Protein AF-0000000086522453 (afdb_homodimer)

Sequence (282 aa):
MSLNAIPVHTETVATGNLRPVMHEIRQALSDLIVHGTHGMIDLHSLPFSPQEYAALDEFLGEGEIDLTLNVLGKTRLRESGYAGIWRIEHFDGNDKRIGYFIEIGHVPEILRSQCDDIKEGLAAMTTILAMEEDNNEDANTMSLNAIPVHTETVATGNLRPVMHEIRQALSDLIVHGTHGMIDLHSLPFSPQEYAALDEFLGEGEIDLTLNVLGKTRLRESGYAGIWRIEHFDGNDKRIGYFIEIGHVPEILRSQCDDIKEGLAAMTTILAMEEDNNEDANT

Secondary structure (DSSP, 8-state):
----------------SHHHHHHHHHHHHHHHHHH---EEEE-TTS---HHHHHHHHHHH---S-EEEEESSSEEEEEE-SSTTEEEEEEE-TTS-EEEEEEEESSS-GGGSPPHHHHHHHHHHHHHHHHHHHHHHHHHH-/----------------SHHHHHHHHHHHHHHHHHH---EEEE-TTS---HHHHHHHHHHH---S-EEEEESSSEEEEEE-SSTTEEEEEEE-TTS-EEEEEEEESSS-GGGSPPHHHHHHHHHHHHHHHHHHHHHHHHHH-

Radius of gyration: 27.26 Å; Cα contacts (8 Å, |Δi|>4): 403; chains: 2; bounding box: 35×125×61 Å

Nearest PDB structures (foldseek):
  3sb1-assembly1_B  TM=9.239E-01  e=1.507E-10  Thiobacillus denitrificans ATCC 25259
  3sb1-assembly1_A  TM=9.034E-01  e=1.270E-10  Thiobacillus denitrificans ATCC 25259
  5yee-assembly1_A  TM=2.955E-01  e=1.136E+00  Candidatus Lokiarchaeum sp. GC14_75
  1mhm-assembly1_A  TM=3.307E-01  e=5.603E+00  Solanum tuberosum
  3sb1-assembly1_B  TM=9.241E-01  e=1.925E-10  Thiobacillus denitrificans ATCC 25259

Structure (mmCIF, N/CA/C/O backbone):
data_AF-0000000086522453-model_v1
#
loop_
_entity.id
_entity.type
_entity.pdbx_description
1 polymer 'HupH hydrogenase expression protein C-terminal domain-containing protein'
#
loop_
_atom_site.group_PDB
_atom_site.id
_atom_site.type_symbol
_atom_site.label_atom_id
_atom_site.label_alt_id
_atom_site.label_comp_id
_atom_site.label_asym_id
_atom_site.label_entity_id
_atom_site.label_seq_id
_atom_site.pdbx_PDB_ins_code
_atom_site.Cartn_x
_atom_site.Cartn_y
_atom_site.Cartn_z
_atom_site.occupancy
_atom_site.B_iso_or_equiv
_atom_site.auth_seq_id
_atom_site.auth_comp_id
_atom_site.auth_asym_id
_atom_site.auth_atom_id
_atom_site.pdbx_PDB_model_num
ATOM 1 N N . MET A 1 1 ? -14.641 66.812 22.75 1 31.8 1 MET A N 1
ATOM 2 C CA . MET A 1 1 ? -13.945 66.062 21.734 1 31.8 1 MET A CA 1
ATOM 3 C C . MET A 1 1 ? -13.984 64.562 22.078 1 31.8 1 MET A C 1
ATOM 5 O O . MET A 1 1 ? -13.531 64.188 23.156 1 31.8 1 MET A O 1
ATOM 9 N N . SER A 1 2 ? -15 63.844 21.641 1 35.66 2 SER A N 1
ATOM 10 C CA . SER A 1 2 ? -15.336 62.438 21.859 1 35.66 2 SER A CA 1
ATOM 11 C C . SER A 1 2 ? -14.18 61.531 21.453 1 35.66 2 SER A C 1
ATOM 13 O O . SER A 1 2 ? -13.617 61.656 20.375 1 35.66 2 SER A O 1
ATOM 15 N N . LEU A 1 3 ? -13.25 61.094 22.391 1 39.88 3 LEU A N 1
ATOM 16 C CA . LEU A 1 3 ? -12.188 60.094 22.312 1 39.88 3 LEU A CA 1
ATOM 17 C C . LEU A 1 3 ? -12.617 58.906 21.469 1 39.88 3 LEU A C 1
ATOM 19 O O . LEU A 1 3 ? -13.383 58.031 21.922 1 39.88 3 LEU A O 1
ATOM 23 N N . ASN A 1 4 ? -13.047 59.125 20.172 1 35.66 4 ASN A N 1
ATOM 24 C CA . ASN A 1 4 ? -13.562 58.219 19.141 1 35.66 4 ASN A CA 1
ATOM 25 C C . ASN A 1 4 ? -12.766 56.938 19.094 1 35.66 4 ASN A C 1
ATOM 27 O O . ASN A 1 4 ? -11.656 56.844 19.625 1 35.66 4 ASN A O 1
ATOM 31 N N . ALA A 1 5 ? -13.008 56.094 18 1 45.72 5 ALA A N 1
ATOM 32 C CA . ALA A 1 5 ? -12.938 54.781 17.406 1 45.72 5 ALA A CA 1
ATOM 33 C C . ALA A 1 5 ? -11.5 54.406 17.047 1 45.72 5 ALA A C 1
ATOM 35 O O . ALA A 1 5 ? -10.984 54.812 16 1 45.72 5 ALA A O 1
ATOM 36 N N . ILE A 1 6 ? -10.578 54.469 18.016 1 41.31 6 ILE A N 1
ATOM 37 C CA . ILE A 1 6 ? -9.336 53.812 17.609 1 41.31 6 ILE A CA 1
ATOM 38 C C . ILE A 1 6 ? -9.633 52.469 17 1 41.31 6 ILE A C 1
ATOM 40 O O . ILE A 1 6 ? -10.18 51.562 17.688 1 41.31 6 ILE A O 1
ATOM 44 N N . PRO A 1 7 ? -9.844 52.344 15.703 1 40.06 7 PRO A N 1
ATOM 45 C CA . PRO A 1 7 ? -10.023 51 15.141 1 40.06 7 PRO A CA 1
ATOM 46 C C . PRO A 1 7 ? -8.969 50 15.641 1 40.06 7 PRO A C 1
ATOM 48 O O . PRO A 1 7 ? -7.77 50.281 15.562 1 40.06 7 PRO A O 1
ATOM 51 N N . VAL A 1 8 ? -9.125 49.438 16.844 1 39.66 8 VAL A N 1
ATOM 52 C CA . VAL A 1 8 ? -8.32 48.281 17.203 1 39.66 8 VAL A CA 1
ATOM 53 C C . VAL A 1 8 ? -8.141 47.375 15.984 1 39.66 8 VAL A C 1
ATOM 55 O O . VAL A 1 8 ? -9.117 46.844 15.453 1 39.66 8 VAL A O 1
ATOM 58 N N . HIS A 1 9 ? -7.379 47.812 14.984 1 38.91 9 HIS A N 1
ATOM 59 C CA . HIS A 1 9 ? -6.934 46.781 14.039 1 38.91 9 HIS A CA 1
ATOM 60 C C . HIS A 1 9 ? -6.547 45.5 14.758 1 38.91 9 HIS A C 1
ATOM 62 O O . HIS A 1 9 ? -5.539 45.469 15.469 1 38.91 9 HIS A O 1
ATOM 68 N N . THR A 1 10 ? -7.484 44.906 15.453 1 39.31 10 THR A N 1
ATOM 69 C CA . THR A 1 10 ? -7.148 43.531 15.812 1 39.31 10 THR A CA 1
ATOM 70 C C . THR A 1 10 ? -6.332 42.875 14.703 1 39.31 10 THR A C 1
ATOM 72 O O . THR A 1 10 ? -6.805 42.75 13.578 1 39.31 10 THR A O 1
ATOM 75 N N . GLU A 1 11 ? -5.176 43.375 14.406 1 38.81 11 GLU A N 1
ATOM 76 C CA . GLU A 1 11 ? -4.383 42.438 13.617 1 38.81 11 GLU A CA 1
ATOM 77 C C . GLU A 1 11 ? -4.812 41 13.883 1 38.81 11 GLU A C 1
ATOM 79 O O . GLU A 1 11 ? -4.715 40.5 15.008 1 38.81 11 GLU A O 1
ATOM 84 N N . THR A 1 12 ? -5.98 40.562 13.492 1 39.09 12 THR A N 1
ATOM 85 C CA . THR A 1 12 ? -6.422 39.156 13.477 1 39.09 12 THR A CA 1
ATOM 86 C C . THR A 1 12 ? -5.234 38.219 13.328 1 39.09 12 THR A C 1
ATOM 88 O O . THR A 1 12 ? -4.555 38.219 12.305 1 39.09 12 THR A O 1
ATOM 91 N N . VAL A 1 13 ? -4.25 38.219 14.156 1 41.56 13 VAL A N 1
ATOM 92 C CA . VAL A 1 13 ? -3.316 37.125 14.18 1 41.56 13 VAL A CA 1
ATOM 93 C C . VAL A 1 13 ? -3.939 35.906 13.469 1 41.56 13 VAL A C 1
ATOM 95 O O . VAL A 1 13 ? -4.996 35.438 13.875 1 41.56 13 VAL A O 1
ATOM 98 N N . ALA A 1 14 ? -4.168 35.938 12.227 1 45.97 14 ALA A N 1
ATOM 99 C CA . ALA A 1 14 ? -4.625 34.844 11.352 1 45.97 14 ALA A CA 1
ATOM 100 C C . ALA A 1 14 ? -4.32 33.469 11.961 1 45.97 14 ALA A C 1
ATOM 102 O O . ALA A 1 14 ? -3.188 33 11.891 1 45.97 14 ALA A O 1
ATOM 103 N N . THR A 1 15 ? -4.574 33.125 13.281 1 57.62 15 THR A N 1
ATOM 104 C CA . THR A 1 15 ? -4.477 31.891 14.047 1 57.62 15 THR A CA 1
ATOM 105 C C . THR A 1 15 ? -5.012 30.719 13.242 1 57.62 15 THR A C 1
ATOM 107 O O . THR A 1 15 ? -6.164 30.312 13.398 1 57.62 15 THR A O 1
ATOM 110 N N . GLY A 1 16 ? -4.676 30.766 12.023 1 79.69 16 GLY A N 1
ATOM 111 C CA . GLY A 1 16 ? -5.266 29.766 11.148 1 79.69 16 GLY A CA 1
ATOM 112 C C . GLY A 1 16 ? -5.055 28.344 11.633 1 79.69 16 GLY A C 1
ATOM 113 O O . GLY A 1 16 ? -4.551 28.141 12.742 1 79.69 16 GLY A O 1
ATOM 114 N N . ASN A 1 17 ? -5.812 27.422 11.18 1 90.19 17 ASN A N 1
ATOM 115 C CA . ASN A 1 17 ? -5.824 26.016 11.57 1 90.19 17 ASN A CA 1
ATOM 116 C C . ASN A 1 17 ? -4.617 25.266 11.008 1 90.19 17 ASN A C 1
ATOM 118 O O . ASN A 1 17 ? -4.379 24.109 11.367 1 90.19 17 ASN A O 1
ATOM 122 N N . LEU A 1 18 ? -3.734 25.984 10.312 1 93.5 18 LEU A N 1
ATOM 123 C CA . LEU A 1 18 ? -2.641 25.297 9.633 1 93.5 18 LEU A CA 1
ATOM 124 C C . LEU A 1 18 ? -1.604 24.797 10.633 1 93.5 18 LEU A C 1
ATOM 126 O O . LEU A 1 18 ? -1.261 23.625 10.641 1 93.5 18 LEU A O 1
ATOM 130 N N . ARG A 1 19 ? -1.135 25.672 11.461 1 93.25 19 ARG A N 1
ATOM 131 C CA . ARG A 1 19 ? -0.062 25.312 12.391 1 93.25 19 ARG A CA 1
ATOM 132 C C . ARG A 1 19 ? -0.502 24.219 13.352 1 93.25 19 ARG A C 1
ATOM 134 O O . ARG A 1 19 ? 0.204 23.219 13.531 1 93.25 19 ARG A O 1
ATOM 141 N N . PRO A 1 20 ? -1.672 24.375 13.969 1 94.19 20 PRO A N 1
ATOM 142 C CA . PRO A 1 20 ? -2.152 23.281 14.805 1 94.19 20 PRO A CA 1
ATOM 143 C C . PRO A 1 20 ? -2.203 21.938 14.055 1 94.19 20 PRO A C 1
ATOM 145 O O . PRO A 1 20 ? -1.862 20.906 14.617 1 94.19 20 PRO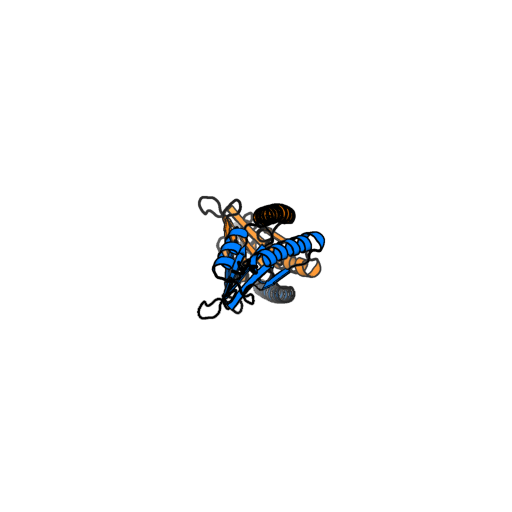 A O 1
ATOM 148 N N . VAL A 1 21 ? -2.584 21.922 12.852 1 96.38 21 VAL A N 1
ATOM 149 C CA . VAL A 1 21 ? -2.689 20.703 12.062 1 96.38 21 VAL A CA 1
ATOM 150 C C . VAL A 1 21 ? -1.297 20.141 11.805 1 96.38 21 VAL A C 1
ATOM 152 O O . VAL A 1 21 ? -1.087 18.922 11.914 1 96.38 21 VAL A O 1
ATOM 155 N N . MET A 1 22 ? -0.343 20.984 11.492 1 97.06 22 MET A N 1
ATOM 156 C CA . MET A 1 22 ? 1.028 20.547 11.258 1 97.06 22 MET A CA 1
ATOM 157 C C . MET A 1 22 ? 1.609 19.891 12.508 1 97.06 22 MET A C 1
ATOM 159 O O . MET A 1 22 ? 2.277 18.859 12.414 1 97.06 22 MET A O 1
ATOM 163 N N . HIS A 1 23 ? 1.28 20.438 13.641 1 97.12 23 HIS A N 1
ATOM 164 C CA . HIS A 1 23 ? 1.752 19.859 14.898 1 97.12 23 HIS A CA 1
ATOM 165 C C . HIS A 1 23 ? 1.053 18.531 15.188 1 97.12 23 HIS A C 1
ATOM 167 O O . HIS A 1 23 ? 1.664 17.609 15.734 1 97.12 23 HIS A O 1
ATOM 173 N N . GLU A 1 24 ? -0.183 18.516 14.836 1 97.56 24 GLU A N 1
ATOM 174 C CA . GLU A 1 24 ? -0.922 17.266 15 1 97.56 24 GLU A CA 1
ATOM 175 C C . GLU A 1 24 ? -0.32 16.156 14.148 1 97.56 24 GLU A C 1
ATOM 177 O O . GLU A 1 24 ? -0.199 15.016 14.602 1 97.56 24 GLU A O 1
ATOM 182 N N . ILE A 1 25 ? 0.041 16.484 12.953 1 98.25 25 ILE A N 1
ATOM 183 C CA . ILE A 1 25 ? 0.659 15.516 12.047 1 98.25 25 ILE A CA 1
ATOM 184 C C . ILE A 1 25 ? 1.981 15.031 12.641 1 98.25 25 ILE A C 1
ATOM 186 O O . ILE A 1 25 ? 2.244 13.828 12.68 1 98.25 25 ILE A O 1
ATOM 190 N N . ARG A 1 26 ? 2.77 15.961 13.109 1 98.31 26 ARG A N 1
ATOM 191 C CA . ARG A 1 26 ? 4.051 15.609 13.711 1 98.31 26 ARG A CA 1
ATOM 192 C C . ARG A 1 26 ? 3.861 14.672 14.898 1 98.31 26 ARG A C 1
ATOM 194 O O . ARG A 1 26 ? 4.586 13.688 15.039 1 98.31 26 ARG A O 1
ATOM 201 N N . GLN A 1 27 ? 2.918 15.023 15.734 1 98.19 27 GLN A N 1
ATOM 202 C CA . GLN A 1 27 ? 2.66 14.203 16.906 1 98.19 27 GLN A CA 1
ATOM 203 C C . GLN A 1 27 ? 2.197 12.805 16.516 1 98.19 27 GLN A C 1
ATOM 205 O O . GLN A 1 27 ? 2.609 11.812 17.125 1 98.19 27 GLN A O 1
ATOM 210 N N . ALA A 1 28 ? 1.308 12.766 15.57 1 98.25 28 ALA A N 1
ATOM 211 C CA . ALA A 1 28 ? 0.816 11.477 15.094 1 98.25 28 ALA A CA 1
ATOM 212 C C . ALA A 1 28 ? 1.955 10.625 14.539 1 98.25 28 ALA A C 1
ATOM 214 O O . ALA A 1 28 ? 1.977 9.406 14.727 1 98.25 28 ALA A O 1
ATOM 215 N N . LEU A 1 29 ? 2.867 11.258 13.844 1 98.19 29 LEU A N 1
ATOM 216 C CA . LEU A 1 29 ? 4.023 10.547 13.305 1 98.19 29 LEU A CA 1
ATOM 217 C C . LEU A 1 29 ? 4.898 10.008 14.43 1 98.19 29 LEU A C 1
ATOM 219 O O . LEU A 1 29 ? 5.383 8.875 14.359 1 98.19 29 LEU A O 1
ATOM 223 N N . SER A 1 30 ? 5.066 10.797 15.469 1 97.94 30 SER A N 1
ATOM 224 C CA . SER A 1 30 ? 5.793 10.352 16.656 1 97.94 30 SER A CA 1
ATOM 225 C C . SER A 1 30 ? 5.109 9.148 17.297 1 97.94 30 SER A C 1
ATOM 227 O O . SER A 1 30 ? 5.773 8.172 17.672 1 97.94 30 SER A O 1
ATOM 229 N N . ASP A 1 31 ? 3.799 9.219 17.406 1 97.94 31 ASP A N 1
ATOM 230 C CA . ASP A 1 31 ? 3.031 8.133 18 1 97.94 31 ASP A CA 1
ATOM 231 C C . ASP A 1 31 ? 3.18 6.848 17.188 1 97.94 31 ASP A C 1
ATOM 233 O O . ASP A 1 31 ? 3.205 5.75 17.75 1 97.94 31 ASP A O 1
ATOM 237 N N . LEU A 1 32 ? 3.227 6.977 15.906 1 97.69 32 LEU A N 1
ATOM 238 C CA . LEU A 1 32 ? 3.445 5.82 15.039 1 97.69 32 LEU A CA 1
ATOM 239 C C . LEU A 1 32 ? 4.773 5.145 15.367 1 97.69 32 LEU A C 1
ATOM 241 O O . LEU A 1 32 ? 4.844 3.916 15.469 1 97.69 32 LEU A O 1
ATOM 245 N N . ILE A 1 33 ? 5.812 5.914 15.547 1 96.5 33 ILE A N 1
ATOM 246 C CA . ILE A 1 33 ? 7.16 5.406 15.789 1 96.5 33 ILE A CA 1
ATOM 247 C C . ILE A 1 33 ? 7.227 4.77 17.172 1 96.5 33 ILE A C 1
ATOM 249 O O . ILE A 1 33 ? 7.73 3.654 17.328 1 96.5 33 ILE A O 1
ATOM 253 N N . VAL A 1 34 ? 6.668 5.465 18.188 1 96.12 34 VAL A N 1
ATOM 254 C CA . VAL A 1 34 ? 6.844 5.078 19.578 1 96.12 34 VAL A CA 1
ATOM 255 C C . VAL A 1 34 ? 5.875 3.955 19.938 1 96.12 34 VAL A C 1
ATOM 257 O O . VAL A 1 34 ? 6.242 3 20.625 1 96.12 34 VAL A O 1
ATOM 260 N N . HIS A 1 35 ? 4.598 4.023 19.375 1 96.5 35 HIS A N 1
ATOM 261 C CA . HIS A 1 35 ? 3.553 3.113 19.828 1 96.5 35 HIS A CA 1
ATOM 262 C C . HIS A 1 35 ? 3.049 2.232 18.688 1 96.5 35 HIS A C 1
ATOM 264 O O . HIS A 1 35 ? 2.281 1.294 18.922 1 96.5 35 HIS A O 1
ATOM 270 N N . GLY A 1 36 ? 3.387 2.535 17.531 1 94 36 GLY A N 1
ATOM 271 C CA . GLY A 1 36 ? 2.871 1.799 16.391 1 94 36 GLY A CA 1
ATOM 272 C C . GLY A 1 36 ? 1.442 2.168 16.031 1 94 36 GLY A C 1
ATOM 273 O O . GLY A 1 36 ? 0.79 1.469 15.258 1 94 36 GLY A O 1
ATOM 274 N N . THR A 1 37 ? 0.994 3.262 16.562 1 94 37 THR A N 1
ATOM 275 C CA . THR A 1 37 ? -0.401 3.656 16.391 1 94 37 THR A CA 1
ATOM 276 C C . THR A 1 37 ? -0.596 4.422 15.086 1 94 37 THR A C 1
ATOM 278 O O . THR A 1 37 ? 0.101 5.406 14.828 1 94 37 THR A O 1
ATOM 281 N N . HIS A 1 38 ? -1.532 4.023 14.297 1 95.75 38 HIS A N 1
ATOM 282 C CA . HIS A 1 38 ? -1.899 4.727 13.07 1 95.75 38 HIS A CA 1
ATOM 283 C C . HIS A 1 38 ? -2.809 5.914 13.367 1 95.75 38 HIS A C 1
ATOM 285 O O . HIS A 1 38 ? -3.598 5.875 14.312 1 95.75 38 HIS A O 1
ATOM 291 N N . GLY A 1 39 ? -2.666 6.969 12.578 1 97.31 39 GLY A N 1
ATOM 292 C CA . GLY A 1 39 ? -3.461 8.164 12.789 1 97.31 39 GLY A CA 1
ATOM 293 C C . GLY A 1 39 ? -4.238 8.594 11.555 1 97.31 39 GLY A C 1
ATOM 294 O O . GLY A 1 39 ? -3.92 8.172 10.438 1 97.31 39 GLY A O 1
ATOM 295 N N . MET A 1 40 ? -5.27 9.352 11.812 1 97.69 40 MET A N 1
ATOM 296 C CA . MET A 1 40 ? -6.094 9.938 10.758 1 97.69 40 MET A CA 1
ATOM 297 C C . MET A 1 40 ? -6.57 11.328 11.156 1 97.69 40 MET A C 1
ATOM 299 O O . MET A 1 40 ? -7.117 11.516 12.242 1 97.69 40 MET A O 1
ATOM 303 N N . ILE A 1 41 ? -6.281 12.281 10.32 1 97.31 41 ILE A N 1
ATOM 304 C CA . ILE A 1 41 ? -6.703 13.656 10.539 1 97.31 41 ILE A CA 1
ATOM 305 C C . ILE A 1 41 ? -7.691 14.07 9.453 1 97.31 41 ILE A C 1
ATOM 307 O O . ILE A 1 41 ? -7.363 14.031 8.258 1 97.31 41 ILE A O 1
ATOM 311 N N . ASP A 1 42 ? -8.891 14.508 9.773 1 96.75 42 ASP A N 1
ATOM 312 C CA . ASP A 1 42 ? -9.922 14.953 8.844 1 96.75 42 ASP A CA 1
ATOM 313 C C . ASP A 1 42 ? -9.773 16.438 8.516 1 96.75 42 ASP A C 1
ATOM 315 O O . ASP A 1 42 ? -10.07 17.297 9.352 1 96.75 42 ASP A O 1
ATOM 319 N N . LEU A 1 43 ? -9.352 16.734 7.344 1 95.31 43 LEU A N 1
ATOM 320 C CA . LEU A 1 43 ? -9.141 18.125 6.945 1 95.31 43 LEU A CA 1
ATOM 321 C C . LEU A 1 43 ? -10.422 18.719 6.363 1 95.31 43 LEU A C 1
ATOM 323 O O . LEU A 1 43 ? -10.594 19.938 6.352 1 95.31 43 LEU A O 1
ATOM 327 N N . HIS A 1 44 ? -11.164 17.859 5.875 1 87.88 44 HIS A N 1
ATOM 328 C CA . HIS A 1 44 ? -12.367 18.297 5.172 1 87.88 44 HIS A CA 1
ATOM 329 C C . HIS A 1 44 ? -13.312 19.031 6.109 1 87.88 44 HIS A C 1
ATOM 331 O O . HIS A 1 44 ? -13.961 20.016 5.703 1 87.88 44 HIS A O 1
ATOM 337 N N . SER A 1 45 ? -13.328 18.688 7.344 1 86.62 45 SER A N 1
ATOM 338 C CA . SER A 1 45 ? -14.281 19.25 8.297 1 86.62 45 SER A CA 1
ATOM 339 C C . SER A 1 45 ? -13.727 20.516 8.938 1 86.62 45 SER A C 1
ATOM 341 O O . SER A 1 45 ? -14.43 21.188 9.695 1 86.62 45 SER A O 1
ATOM 343 N N . LEU A 1 46 ? -12.516 20.875 8.555 1 87.19 46 LEU A N 1
ATOM 344 C CA . LEU A 1 46 ? -11.883 22.047 9.148 1 87.19 46 LEU A CA 1
ATOM 345 C C . LEU A 1 46 ? -12.148 23.281 8.312 1 87.19 46 LEU A C 1
ATOM 347 O O . LEU A 1 46 ? -12.273 23.203 7.094 1 87.19 46 LEU A O 1
ATOM 351 N N . PRO A 1 47 ? -12.266 24.391 9.062 1 88.5 47 PRO A N 1
ATOM 352 C CA . PRO A 1 47 ? -12.375 25.656 8.336 1 88.5 47 PRO A CA 1
ATOM 353 C C . PRO A 1 47 ? -11.055 26.094 7.707 1 88.5 47 PRO A C 1
ATOM 355 O O . PRO A 1 47 ? -10.492 27.125 8.094 1 88.5 47 PRO A O 1
ATOM 358 N N . PHE A 1 48 ? -10.602 25.406 6.801 1 89.88 48 PHE A N 1
ATOM 359 C CA . PHE A 1 48 ? -9.344 25.672 6.105 1 89.88 48 PHE A CA 1
ATOM 360 C C . PHE A 1 48 ? -9.57 26.578 4.895 1 89.88 48 PHE A C 1
ATOM 362 O O . PHE A 1 48 ? -10.414 26.281 4.043 1 89.88 48 PHE A O 1
ATOM 369 N N . SER A 1 49 ? -8.867 27.688 4.879 1 90.62 49 SER A N 1
ATOM 370 C CA . SER A 1 49 ? -8.906 28.531 3.689 1 90.62 49 SER A CA 1
ATOM 371 C C . SER A 1 49 ? -8.141 27.906 2.535 1 90.62 49 SER A C 1
ATOM 373 O O . SER A 1 49 ? -7.301 27.031 2.748 1 90.62 49 SER A O 1
ATOM 375 N N . PRO A 1 50 ? -8.422 28.266 1.284 1 92.38 50 PRO A N 1
ATOM 376 C CA . PRO A 1 50 ? -7.641 27.766 0.148 1 92.38 50 PRO A CA 1
ATOM 377 C C . PRO A 1 50 ? -6.137 27.969 0.326 1 92.38 50 PRO A C 1
ATOM 379 O O . PRO A 1 50 ? -5.344 27.109 -0.066 1 92.38 50 PRO A O 1
ATOM 382 N N . GLN A 1 51 ? -5.773 29.047 0.908 1 93.62 51 GLN A N 1
ATOM 383 C CA . GLN A 1 51 ? -4.363 29.344 1.149 1 93.62 51 GLN A CA 1
ATOM 384 C C . GLN A 1 51 ? -3.762 28.375 2.16 1 93.62 51 GLN A C 1
ATOM 386 O O . GLN A 1 51 ? -2.604 27.969 2.027 1 93.62 51 GLN A O 1
ATOM 391 N N . GLU A 1 52 ? -4.523 28.016 3.148 1 94.19 52 GLU A N 1
ATOM 392 C CA . GLU A 1 52 ? -4.039 27.078 4.152 1 94.19 52 GLU A CA 1
ATOM 393 C C . GLU A 1 52 ? -3.854 25.688 3.561 1 94.19 52 GLU A C 1
ATOM 395 O O . GLU A 1 52 ? -2.887 25 3.885 1 94.19 52 GLU A O 1
ATOM 400 N N . TYR A 1 53 ? -4.762 25.281 2.664 1 94.31 53 TYR A N 1
ATOM 401 C CA . TYR A 1 53 ? -4.59 24.016 1.968 1 94.31 53 TYR A CA 1
ATOM 402 C C . TYR A 1 53 ? -3.314 24.016 1.136 1 94.31 53 TYR A C 1
ATOM 404 O O . TYR A 1 53 ? -2.559 23.047 1.145 1 94.31 53 TYR A O 1
ATOM 412 N N . ALA A 1 54 ? -3.125 25.109 0.44 1 95.31 54 ALA A N 1
ATOM 413 C CA . ALA A 1 54 ? -1.938 25.234 -0.404 1 95.31 54 ALA A CA 1
ATOM 414 C C . ALA A 1 54 ? -0.663 25.172 0.432 1 95.31 54 ALA A C 1
ATOM 416 O O . ALA A 1 54 ? 0.316 24.531 0.041 1 95.31 54 ALA A O 1
ATOM 417 N N . ALA A 1 55 ? -0.679 25.844 1.55 1 95.19 55 ALA A N 1
ATOM 418 C CA . ALA A 1 55 ? 0.479 25.859 2.439 1 95.19 55 ALA A CA 1
ATOM 419 C C . ALA A 1 55 ? 0.751 24.469 3.012 1 95.19 55 ALA A C 1
ATOM 421 O O . ALA A 1 55 ? 1.907 24.047 3.127 1 95.19 55 ALA A O 1
ATOM 422 N N . LEU A 1 56 ? -0.327 23.797 3.363 1 96.69 56 LEU A N 1
ATOM 423 C CA . LEU A 1 56 ? -0.169 22.422 3.863 1 96.69 56 LEU A CA 1
ATOM 424 C C . LEU A 1 56 ? 0.418 21.516 2.787 1 96.69 56 LEU A C 1
ATOM 426 O O . LEU A 1 56 ? 1.292 20.703 3.072 1 96.69 56 LEU A O 1
ATOM 430 N N . ASP A 1 57 ? -0.056 21.672 1.597 1 96.56 57 ASP A N 1
ATOM 431 C CA . ASP A 1 57 ? 0.455 20.891 0.473 1 96.56 57 ASP A CA 1
ATOM 432 C C . ASP A 1 57 ? 1.952 21.125 0.28 1 96.56 57 ASP A C 1
ATOM 434 O O . ASP A 1 57 ? 2.709 20.172 0.06 1 96.56 57 ASP A O 1
ATOM 438 N N . GLU A 1 58 ? 2.338 22.328 0.353 1 96.31 58 GLU A N 1
ATOM 439 C CA . GLU A 1 58 ? 3.748 22.688 0.216 1 96.31 58 GLU A CA 1
ATOM 440 C C . GLU A 1 58 ? 4.578 22.094 1.349 1 96.31 58 GLU A C 1
ATOM 442 O O . GLU A 1 58 ? 5.66 21.547 1.113 1 96.31 58 GLU A O 1
ATOM 447 N N . PHE A 1 59 ? 4.027 22.219 2.486 1 96.94 59 PHE A N 1
ATOM 448 C CA . PHE A 1 59 ? 4.699 21.672 3.662 1 96.94 59 PHE A CA 1
ATOM 449 C C . PHE A 1 59 ? 4.895 20.172 3.531 1 96.94 59 PHE A C 1
ATOM 451 O O . PHE A 1 59 ? 5.977 19.656 3.807 1 96.94 59 PHE A O 1
ATOM 458 N N . LEU A 1 60 ? 3.881 19.438 3.109 1 98 60 LEU A N 1
ATOM 459 C CA . LEU A 1 60 ? 3.9 17.984 3.047 1 98 60 LEU A CA 1
ATOM 460 C C . LEU A 1 60 ? 4.742 17.5 1.87 1 98 60 LEU A C 1
ATOM 462 O O . LEU A 1 60 ? 5.312 16.406 1.917 1 98 60 LEU A O 1
ATOM 466 N N . GLY A 1 61 ? 4.77 18.25 0.82 1 97.75 61 GLY A N 1
ATOM 467 C CA . GLY A 1 61 ? 5.473 17.812 -0.375 1 97.75 61 GLY A CA 1
ATOM 468 C C . GLY A 1 61 ? 4.836 16.609 -1.034 1 97.75 61 GLY A C 1
ATOM 469 O O . GLY A 1 61 ? 3.672 16.297 -0.783 1 97.75 61 GLY A O 1
ATOM 470 N N . GLU A 1 62 ? 5.625 16 -1.997 1 95.69 62 GLU A N 1
ATOM 471 C CA . GLU A 1 62 ? 5.137 14.859 -2.76 1 95.69 62 GLU A CA 1
ATOM 472 C C . GLU A 1 62 ? 6.094 13.68 -2.654 1 95.69 62 GLU A C 1
ATOM 474 O O . GLU A 1 62 ? 7.312 13.852 -2.688 1 95.69 62 GLU A O 1
ATOM 479 N N . GLY A 1 63 ? 5.473 12.508 -2.459 1 93.88 63 GLY A N 1
ATOM 480 C CA . GLY A 1 63 ? 6.266 11.289 -2.506 1 93.88 63 GLY A CA 1
ATOM 481 C C . GLY A 1 63 ? 6.188 10.578 -3.846 1 93.88 63 GLY A C 1
ATOM 482 O O . GLY A 1 63 ? 5.969 11.219 -4.879 1 93.88 63 GLY A O 1
ATOM 483 N N . GLU A 1 64 ? 6.461 9.344 -3.822 1 87.38 64 GLU A N 1
ATOM 484 C CA . GLU A 1 64 ? 6.621 8.594 -5.07 1 87.38 64 GLU A CA 1
ATOM 485 C C . GLU A 1 64 ? 5.312 7.926 -5.484 1 87.38 64 GLU A C 1
ATOM 487 O O . GLU A 1 64 ? 5.168 7.492 -6.629 1 87.38 64 GLU A O 1
ATOM 492 N N . ILE A 1 65 ? 4.395 7.867 -4.566 1 91.31 65 ILE A N 1
ATOM 493 C CA . ILE A 1 65 ? 3.18 7.102 -4.824 1 91.31 65 ILE A CA 1
ATOM 494 C C . ILE A 1 65 ? 2.004 8.055 -5.023 1 91.31 65 ILE A C 1
ATOM 496 O O . ILE A 1 65 ? 1.781 8.953 -4.215 1 91.31 65 ILE A O 1
ATOM 500 N N . ASP A 1 66 ? 1.329 7.984 -6.09 1 92.69 66 ASP A N 1
ATOM 501 C CA . ASP A 1 66 ? 0.09 8.664 -6.449 1 92.69 66 ASP A CA 1
ATOM 502 C C . ASP A 1 66 ? -0.85 7.73 -7.211 1 92.69 66 ASP A C 1
ATOM 504 O O . ASP A 1 66 ? -0.61 7.418 -8.375 1 92.69 66 ASP A O 1
ATOM 508 N N . LEU A 1 67 ? -1.894 7.355 -6.457 1 90.69 67 LEU A N 1
ATOM 509 C CA . LEU A 1 67 ? -2.752 6.387 -7.129 1 90.69 67 LEU A CA 1
ATOM 510 C C . LEU A 1 67 ? -4.223 6.652 -6.816 1 90.69 67 LEU A C 1
ATOM 512 O O . LEU A 1 67 ? -4.543 7.227 -5.773 1 90.69 67 LEU A O 1
ATOM 516 N N . THR A 1 68 ? -4.988 6.266 -7.797 1 93.19 68 THR A N 1
ATOM 517 C CA . THR A 1 68 ? -6.438 6.352 -7.652 1 93.19 68 THR A CA 1
ATOM 518 C C . THR A 1 68 ? -7.07 4.965 -7.738 1 93.19 68 THR A C 1
ATOM 520 O O . THR A 1 68 ? -6.699 4.16 -8.594 1 93.19 68 THR A O 1
ATOM 523 N N . LEU A 1 69 ? -7.891 4.688 -6.781 1 90.25 69 LEU A N 1
ATOM 524 C CA . LEU A 1 69 ? -8.617 3.426 -6.84 1 90.25 69 LEU A CA 1
ATOM 525 C C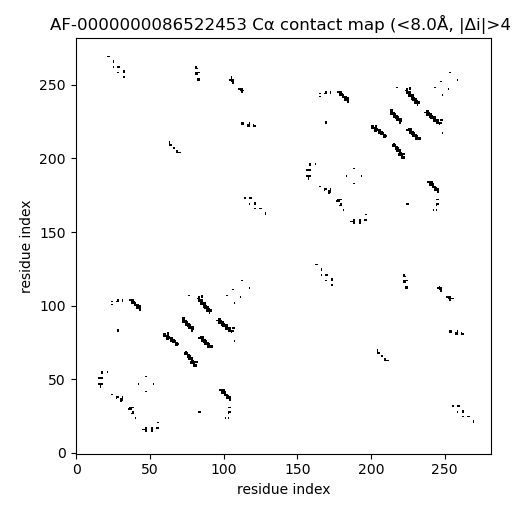 . LEU A 1 69 ? -10.117 3.654 -6.699 1 90.25 69 LEU A C 1
ATOM 527 O O . LEU A 1 69 ? -10.547 4.719 -6.258 1 90.25 69 LEU A O 1
ATOM 531 N N . ASN A 1 70 ? -10.836 2.674 -7.242 1 88.94 70 ASN A N 1
ATOM 532 C CA . ASN A 1 70 ? -12.297 2.73 -7.219 1 88.94 70 ASN A CA 1
ATOM 533 C C . ASN A 1 70 ? -12.891 1.556 -6.449 1 88.94 70 ASN A C 1
ATOM 535 O O . ASN A 1 70 ? -13.344 0.583 -7.051 1 88.94 70 ASN A O 1
ATOM 539 N N . VAL A 1 71 ? -12.75 1.549 -5.199 1 79.56 71 VAL A N 1
ATOM 540 C CA . VAL A 1 71 ? -13.32 0.562 -4.289 1 79.56 71 VAL A CA 1
ATOM 541 C C . VAL A 1 71 ? -14.445 1.199 -3.477 1 79.56 71 VAL A C 1
ATOM 543 O O . VAL A 1 71 ? -14.195 1.818 -2.439 1 79.56 71 VAL A O 1
ATOM 546 N N . LEU A 1 72 ? -15.688 1.037 -3.877 1 81.06 72 LEU A N 1
ATOM 547 C CA . LEU A 1 72 ? -16.859 1.629 -3.254 1 81.06 72 LEU A CA 1
ATOM 548 C C . LEU A 1 72 ? -16.859 3.146 -3.402 1 81.06 72 LEU A C 1
ATOM 550 O O . LEU A 1 72 ? -17.266 3.867 -2.49 1 81.06 72 LEU A O 1
ATOM 554 N N . GLY A 1 73 ? -16.203 3.564 -4.438 1 90.38 73 GLY A N 1
ATOM 555 C CA . GLY A 1 73 ? -16.047 4.977 -4.754 1 90.38 73 GLY A CA 1
ATOM 556 C C . GLY A 1 73 ? -14.617 5.348 -5.129 1 90.38 73 GLY A C 1
ATOM 557 O O . GLY A 1 73 ? -13.688 4.582 -4.879 1 90.38 73 GLY A O 1
ATOM 558 N N . LYS A 1 74 ? -14.484 6.531 -5.66 1 95.62 74 LYS A N 1
ATOM 559 C CA . LYS A 1 74 ? -13.172 6.992 -6.117 1 95.62 74 LYS A CA 1
ATOM 560 C C . LYS A 1 74 ? -12.359 7.562 -4.961 1 95.62 74 LYS A C 1
ATOM 562 O O . LYS A 1 74 ? -12.836 8.422 -4.219 1 95.62 74 LYS A O 1
ATOM 567 N N . THR A 1 75 ? -11.211 7.082 -4.758 1 96.25 75 THR A N 1
ATOM 568 C CA . THR A 1 75 ? -10.281 7.551 -3.73 1 96.25 75 THR A CA 1
ATOM 569 C C . THR A 1 75 ? -8.891 7.773 -4.32 1 96.25 75 THR A C 1
ATOM 571 O O . THR A 1 75 ? -8.367 6.914 -5.031 1 96.25 75 THR A O 1
ATOM 574 N N . ARG A 1 76 ? -8.328 8.883 -4.098 1 96.06 76 ARG A N 1
ATOM 575 C CA . ARG A 1 76 ? -6.945 9.148 -4.477 1 96.06 76 ARG A CA 1
ATOM 576 C C . ARG A 1 76 ? -6.027 9.102 -3.258 1 96.06 76 ARG A C 1
ATOM 578 O O . ARG A 1 76 ? -6.336 9.688 -2.219 1 96.06 76 ARG A O 1
ATOM 585 N N . LEU A 1 77 ? -4.961 8.359 -3.371 1 96.56 77 LEU A N 1
ATOM 586 C CA . LEU A 1 77 ? -3.941 8.227 -2.336 1 96.56 77 LEU A CA 1
ATOM 587 C C . LEU A 1 77 ? -2.607 8.797 -2.809 1 96.56 77 LEU A C 1
ATOM 589 O O . LEU A 1 77 ? -2.113 8.422 -3.875 1 96.56 77 LEU A O 1
ATOM 593 N N . ARG A 1 78 ? -2.064 9.688 -2.057 1 96.69 78 ARG A N 1
ATOM 594 C CA . ARG A 1 78 ? -0.758 10.242 -2.4 1 96.69 78 ARG A CA 1
ATOM 595 C C . ARG A 1 78 ? 0.188 10.195 -1.205 1 96.69 78 ARG A C 1
ATOM 597 O O . ARG A 1 78 ? -0.177 10.609 -0.102 1 96.69 78 ARG A O 1
ATOM 604 N N . GLU A 1 79 ? 1.307 9.68 -1.443 1 96.38 79 GLU A N 1
ATOM 605 C CA . GLU A 1 79 ? 2.355 9.758 -0.43 1 96.38 79 GLU A CA 1
ATOM 606 C C . GLU A 1 79 ? 2.926 11.172 -0.344 1 96.38 79 GLU A C 1
ATOM 608 O O . GLU A 1 79 ? 3.084 11.852 -1.364 1 96.38 79 GLU A O 1
ATOM 613 N N . SER A 1 80 ? 3.213 11.641 0.834 1 98.06 80 SER A N 1
ATOM 614 C CA . SER A 1 80 ? 3.877 12.922 1.013 1 98.06 80 SER A CA 1
ATOM 615 C C . SER A 1 80 ? 5.391 12.789 0.907 1 98.06 80 SER A C 1
ATOM 617 O O . SER A 1 80 ? 5.902 11.695 0.639 1 98.06 80 SER A O 1
ATOM 619 N N . GLY A 1 81 ? 6.023 13.93 1.022 1 96.81 81 GLY A N 1
ATOM 620 C CA . GLY A 1 81 ? 7.477 13.914 1.074 1 96.81 81 GLY A CA 1
ATOM 621 C C . GLY A 1 81 ? 8.023 13.305 2.355 1 96.81 81 GLY A C 1
ATOM 622 O O . GLY A 1 81 ? 9.219 13.016 2.453 1 96.81 81 GLY A O 1
ATOM 623 N N . TYR A 1 82 ? 7.152 13.086 3.342 1 97.69 82 TYR A N 1
ATOM 624 C CA . TYR A 1 82 ? 7.512 12.438 4.598 1 97.69 82 TYR A CA 1
ATOM 625 C C . TYR A 1 82 ? 6.977 11.016 4.656 1 97.69 82 TYR A C 1
ATOM 627 O O . TYR A 1 82 ? 5.766 10.797 4.582 1 97.69 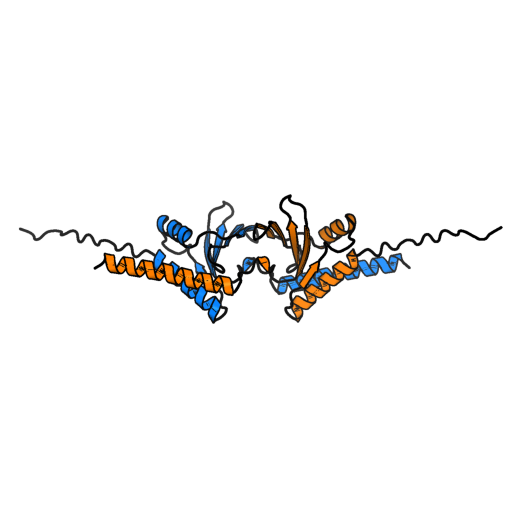82 TYR A O 1
ATOM 635 N N . ALA A 1 83 ? 7.91 10.094 4.855 1 97 83 ALA A N 1
ATOM 636 C CA . ALA A 1 83 ? 7.484 8.703 4.965 1 97 83 ALA A CA 1
ATOM 637 C C . ALA A 1 83 ? 6.441 8.539 6.066 1 97 83 ALA A C 1
ATOM 639 O O . ALA A 1 83 ? 6.574 9.109 7.148 1 97 83 ALA A O 1
ATOM 640 N N . GLY A 1 84 ? 5.395 7.781 5.691 1 98 84 GLY A N 1
ATOM 641 C CA . GLY A 1 84 ? 4.379 7.484 6.691 1 98 84 GLY A CA 1
ATOM 642 C C . GLY A 1 84 ? 3.223 8.469 6.676 1 98 84 GLY A C 1
ATOM 643 O O . GLY A 1 84 ? 2.244 8.289 7.402 1 98 84 GLY A O 1
ATOM 644 N N . ILE A 1 85 ? 3.334 9.523 5.902 1 98.69 85 ILE A N 1
ATOM 645 C CA . ILE A 1 85 ? 2.271 10.523 5.828 1 98.69 85 ILE A CA 1
ATOM 646 C C . ILE A 1 85 ? 1.623 10.484 4.445 1 98.69 85 ILE A C 1
ATOM 648 O O . ILE A 1 85 ? 2.291 10.711 3.436 1 98.69 85 ILE A O 1
ATOM 652 N N . TRP A 1 86 ? 0.296 10.258 4.434 1 98.44 86 TRP A N 1
ATOM 653 C CA . TRP A 1 86 ? -0.451 10.031 3.201 1 98.44 86 TRP A CA 1
ATOM 654 C C . TRP A 1 86 ? -1.641 10.984 3.104 1 98.44 86 TRP A C 1
ATOM 656 O O . TRP A 1 86 ? -2.303 11.258 4.105 1 98.44 86 TRP A O 1
ATOM 666 N N . ARG A 1 87 ? -1.827 11.492 1.908 1 98.31 87 ARG A N 1
ATOM 667 C CA . ARG A 1 87 ? -3.061 12.219 1.612 1 98.31 87 ARG A CA 1
ATOM 668 C C . ARG A 1 87 ? -4.117 11.281 1.04 1 98.31 87 ARG A C 1
ATOM 670 O O . ARG A 1 87 ? -3.844 10.516 0.115 1 98.31 87 ARG A O 1
ATOM 677 N N . ILE A 1 88 ? -5.332 11.336 1.628 1 97.81 88 ILE A N 1
ATOM 678 C CA . ILE A 1 88 ? -6.449 10.516 1.175 1 97.81 88 ILE A CA 1
ATOM 679 C C . ILE A 1 88 ? -7.613 11.414 0.764 1 97.81 88 ILE A C 1
ATOM 681 O O . ILE A 1 88 ? -8.164 12.141 1.591 1 97.81 88 ILE A O 1
ATOM 685 N N . GLU A 1 89 ? -7.965 11.398 -0.474 1 97.5 89 GLU A N 1
ATOM 686 C CA . GLU A 1 89 ? -9.086 12.188 -0.982 1 97.5 89 GLU A CA 1
ATOM 687 C C . GLU A 1 89 ? -10.195 11.289 -1.524 1 97.5 89 GLU A C 1
ATOM 689 O O . GLU A 1 89 ? -9.945 10.414 -2.355 1 97.5 89 GLU A O 1
ATOM 694 N N . HIS A 1 90 ? -11.336 11.461 -1.009 1 97.19 90 HIS A N 1
ATOM 695 C CA . HIS A 1 90 ? -12.516 10.758 -1.49 1 97.19 90 HIS A CA 1
ATOM 696 C C . HIS A 1 90 ? -13.352 11.648 -2.406 1 97.19 90 HIS A C 1
ATOM 698 O O . HIS A 1 90 ? -13.523 12.836 -2.133 1 97.19 90 HIS A O 1
ATOM 704 N N . PHE A 1 91 ? -13.82 11.055 -3.5 1 97.12 91 PHE A N 1
ATOM 705 C CA . PHE A 1 91 ? -14.625 11.805 -4.457 1 97.12 91 PHE A CA 1
ATOM 706 C C . PHE A 1 91 ? -15.984 11.148 -4.656 1 97.12 91 PHE A C 1
ATOM 708 O O . PHE A 1 91 ? -16.109 9.93 -4.504 1 97.12 91 PHE A O 1
ATOM 715 N N . ASP A 1 92 ? -16.859 11.992 -4.973 1 95 92 ASP A N 1
ATOM 716 C CA . ASP A 1 92 ? -18.172 11.438 -5.293 1 95 92 ASP A CA 1
ATOM 717 C C . ASP A 1 92 ? -18.297 11.141 -6.785 1 95 92 ASP A C 1
ATOM 719 O O . ASP A 1 92 ? -17.312 11.227 -7.523 1 95 92 ASP A O 1
ATOM 723 N N . GLY A 1 93 ? -19.438 10.781 -7.211 1 93.62 93 GLY A N 1
ATOM 724 C CA . GLY A 1 93 ? -19.656 10.375 -8.586 1 93.62 93 GLY A CA 1
ATOM 725 C C . GLY A 1 93 ? -19.484 11.508 -9.578 1 93.62 93 GLY A C 1
ATOM 726 O O . GLY A 1 93 ? -19.375 11.273 -10.789 1 93.62 93 GLY A O 1
ATOM 727 N N . ASN A 1 94 ? -19.422 12.711 -9.188 1 95.5 94 ASN A N 1
ATOM 728 C CA . ASN A 1 94 ? -19.234 13.891 -10.031 1 95.5 94 ASN A CA 1
ATOM 729 C C . ASN A 1 94 ? -17.844 14.484 -9.875 1 95.5 94 ASN A C 1
ATOM 731 O O . ASN A 1 94 ? -17.625 15.656 -10.18 1 95.5 94 ASN A O 1
ATOM 735 N N . ASP A 1 95 ? -16.984 13.711 -9.25 1 94.44 95 ASP A N 1
ATOM 736 C CA . ASP A 1 95 ? -15.57 14.055 -9.07 1 94.44 95 ASP A CA 1
ATOM 737 C C . ASP A 1 95 ? -15.422 15.242 -8.109 1 94.44 95 ASP A C 1
ATOM 739 O O . ASP A 1 95 ? -14.445 15.992 -8.195 1 94.44 95 ASP A O 1
ATOM 743 N N . LYS A 1 96 ? -16.453 15.414 -7.301 1 95.06 96 LYS A N 1
ATOM 744 C CA . LYS A 1 96 ? -16.328 16.375 -6.211 1 95.06 96 LYS A CA 1
ATOM 745 C C . LYS A 1 96 ? -15.688 15.734 -4.984 1 95.06 96 LYS A C 1
ATOM 747 O O . LYS A 1 96 ? -16.094 14.656 -4.559 1 95.06 96 LYS A O 1
ATOM 752 N N . ARG A 1 97 ? -14.695 16.484 -4.453 1 95.44 97 ARG A N 1
ATOM 753 C CA . ARG A 1 97 ? -14.047 15.961 -3.252 1 95.44 97 ARG A CA 1
ATOM 754 C C . ARG A 1 97 ? -14.984 16.016 -2.053 1 95.44 97 ARG A C 1
ATOM 756 O O . ARG A 1 97 ? -15.461 17.094 -1.68 1 95.44 97 ARG A O 1
ATOM 763 N N . ILE A 1 98 ? -15.234 14.875 -1.452 1 95.12 98 ILE A N 1
ATOM 764 C CA . ILE A 1 98 ? -16.188 14.836 -0.344 1 95.12 98 ILE A CA 1
ATOM 765 C C . ILE A 1 98 ? -15.453 14.484 0.948 1 95.12 98 ILE A C 1
ATOM 767 O O . ILE A 1 98 ? -16.062 14.438 2.021 1 95.12 98 ILE A O 1
ATOM 771 N N . GLY A 1 99 ? -14.25 14.258 0.822 1 95.81 99 GLY A N 1
ATOM 772 C CA . GLY A 1 99 ? -13.406 13.953 1.964 1 95.81 99 GLY A CA 1
ATOM 773 C C . GLY A 1 99 ? -11.93 14.195 1.696 1 95.81 99 GLY A C 1
ATOM 774 O O . GLY A 1 99 ? -11.453 13.969 0.586 1 95.81 99 GLY A O 1
ATOM 775 N N . TYR A 1 100 ? -11.273 14.664 2.678 1 96.81 100 TYR A N 1
ATOM 776 C CA . TYR A 1 100 ? -9.836 14.891 2.607 1 96.81 100 TYR A CA 1
ATOM 777 C C . TYR A 1 100 ? -9.172 14.633 3.955 1 96.81 100 TYR A C 1
ATOM 779 O O . TYR A 1 100 ? -9.461 15.312 4.938 1 96.81 100 TYR A O 1
ATOM 787 N N . PHE A 1 101 ? -8.281 13.625 3.988 1 97.81 101 PHE A N 1
ATOM 788 C CA . PHE A 1 101 ? -7.672 13.164 5.234 1 97.81 101 PHE A CA 1
ATOM 789 C C . PHE A 1 101 ? -6.16 13.062 5.094 1 97.81 101 PHE A C 1
ATOM 791 O O . PHE A 1 101 ? -5.648 12.828 3.996 1 97.81 101 PHE A O 1
ATOM 798 N N . ILE A 1 102 ? -5.555 13.266 6.152 1 98.44 102 ILE A N 1
ATOM 799 C CA . ILE A 1 102 ? -4.164 12.852 6.297 1 98.44 102 ILE A CA 1
ATOM 800 C C . ILE A 1 102 ? -4.098 11.562 7.125 1 98.44 102 ILE A C 1
ATOM 802 O O . ILE A 1 102 ? -4.586 11.523 8.258 1 98.44 102 ILE A O 1
ATOM 806 N N . GLU A 1 103 ? -3.6 10.594 6.547 1 98.56 103 GLU A N 1
ATOM 807 C CA . GLU A 1 103 ? -3.422 9.328 7.242 1 98.56 103 GLU A CA 1
ATOM 808 C C . GLU A 1 103 ? -1.956 9.086 7.594 1 98.56 103 GLU A C 1
ATOM 810 O O . GLU A 1 103 ? -1.071 9.305 6.762 1 98.56 103 GLU A O 1
ATOM 815 N N . ILE A 1 104 ? -1.705 8.75 8.836 1 98.69 104 ILE A N 1
ATOM 816 C CA . ILE A 1 104 ? -0.357 8.445 9.312 1 98.69 104 ILE A CA 1
ATOM 817 C C . ILE A 1 104 ? -0.215 6.945 9.539 1 98.69 104 ILE A C 1
ATOM 819 O O . ILE A 1 104 ? -0.932 6.367 10.367 1 98.69 104 ILE A O 1
ATOM 823 N N . GLY A 1 105 ? 0.726 6.324 8.844 1 97.94 105 GLY A N 1
ATOM 824 C CA . GLY A 1 105 ? 0.976 4.895 8.906 1 97.94 105 GLY A CA 1
ATOM 825 C C . GLY A 1 105 ? 2.002 4.422 7.898 1 97.94 105 GLY A C 1
ATOM 826 O O . GLY A 1 105 ? 2.428 5.188 7.031 1 97.94 105 GLY A O 1
ATOM 827 N N . HIS A 1 106 ? 2.352 3.172 8.023 1 96.38 106 HIS A N 1
ATOM 828 C CA . HIS A 1 106 ? 3.312 2.613 7.078 1 96.38 106 HIS A CA 1
ATOM 829 C C . HIS A 1 106 ? 2.719 2.514 5.676 1 96.38 106 HIS A C 1
ATOM 831 O O . HIS A 1 106 ? 3.445 2.57 4.684 1 96.38 106 HIS A O 1
ATOM 837 N N . VAL A 1 107 ? 1.461 2.314 5.613 1 95.75 107 VAL A N 1
ATOM 838 C CA . VAL A 1 107 ? 0.662 2.279 4.391 1 95.75 107 VAL A CA 1
ATOM 839 C C . VAL A 1 107 ? -0.785 2.652 4.707 1 95.75 107 VAL A C 1
ATOM 841 O O . VAL A 1 107 ? -1.284 2.355 5.797 1 95.75 107 VAL A O 1
ATOM 844 N N . PRO A 1 108 ? -1.485 3.299 3.729 1 96 108 PRO A N 1
ATOM 845 C CA . PRO A 1 108 ? -2.906 3.543 3.982 1 96 108 PRO A CA 1
ATOM 846 C C . PRO A 1 108 ? -3.697 2.256 4.207 1 96 108 PRO A C 1
ATOM 848 O O . PRO A 1 108 ? -3.445 1.25 3.539 1 96 108 PRO A O 1
ATOM 851 N N . GLU A 1 109 ? -4.652 2.312 5.082 1 93.69 109 GLU A N 1
ATOM 852 C CA . GLU A 1 109 ? -5.438 1.143 5.469 1 93.69 109 GLU A CA 1
ATOM 853 C C . GLU A 1 109 ? -6.184 0.558 4.273 1 93.69 109 GLU A C 1
ATOM 855 O O . GLU A 1 109 ? -6.281 -0.663 4.133 1 93.69 109 GLU A O 1
ATOM 860 N N . ILE A 1 110 ? -6.609 1.363 3.373 1 91.94 110 ILE A N 1
ATOM 861 C CA . ILE A 1 110 ? -7.449 0.941 2.258 1 91.94 110 ILE A CA 1
ATOM 862 C C . ILE A 1 110 ? -6.641 0.068 1.303 1 91.94 110 ILE A C 1
ATOM 864 O O . ILE A 1 110 ? -7.207 -0.682 0.504 1 91.94 110 ILE A O 1
ATOM 868 N N . LEU A 1 111 ? -5.312 0.154 1.355 1 93.25 111 LEU A N 1
ATOM 869 C CA . LEU A 1 111 ? -4.449 -0.626 0.475 1 93.25 111 LEU A CA 1
ATOM 870 C C . LEU A 1 111 ? -4.188 -2.01 1.06 1 93.25 111 LEU A C 1
ATOM 872 O O . LEU A 1 111 ? -3.639 -2.881 0.38 1 93.25 111 LEU A O 1
ATOM 876 N N . ARG A 1 112 ? -4.605 -2.221 2.219 1 93.5 112 ARG A N 1
ATOM 877 C CA . ARG A 1 112 ? -4.316 -3.488 2.883 1 93.5 112 ARG A CA 1
ATOM 878 C C . ARG A 1 112 ? -5.426 -4.504 2.633 1 93.5 112 ARG A C 1
ATOM 880 O O . ARG A 1 112 ? -6.605 -4.211 2.854 1 93.5 112 ARG A O 1
ATOM 887 N N . SER A 1 113 ? -5.004 -5.672 2.227 1 93.5 113 SER A N 1
ATOM 888 C CA . SER A 1 113 ? -5.965 -6.77 2.156 1 93.5 113 SER A CA 1
ATOM 889 C C . SER A 1 113 ? -6.414 -7.203 3.549 1 93.5 113 SER A C 1
ATOM 891 O O . SER A 1 113 ? -5.59 -7.359 4.453 1 93.5 113 SER A O 1
ATOM 893 N N . GLN A 1 114 ? -7.668 -7.383 3.627 1 90.5 114 GLN A N 1
ATOM 894 C CA . GLN A 1 114 ? -8.25 -7.758 4.91 1 90.5 114 GLN A CA 1
ATOM 895 C C . GLN A 1 114 ? -8.18 -9.266 5.129 1 90.5 114 GLN A C 1
ATOM 897 O O . GLN A 1 114 ? -8.344 -10.039 4.184 1 90.5 114 GLN A O 1
ATOM 902 N N . CYS A 1 115 ? -8.07 -9.617 6.375 1 91.25 115 CYS A N 1
ATOM 903 C CA . CYS A 1 115 ? -7.887 -11.016 6.738 1 91.25 115 CYS A CA 1
ATOM 904 C C . CYS A 1 115 ? -9.062 -11.859 6.258 1 91.25 115 CYS A C 1
ATOM 906 O O . CYS A 1 115 ? -8.859 -12.938 5.695 1 91.25 115 CYS A O 1
ATOM 908 N N . ASP A 1 116 ? -10.266 -11.391 6.434 1 94.88 116 ASP A N 1
ATOM 909 C CA . ASP A 1 116 ? -11.438 -12.156 6.031 1 94.88 116 ASP A CA 1
ATOM 910 C C . ASP A 1 116 ? -11.461 -12.375 4.52 1 94.88 116 ASP A C 1
ATOM 912 O O . ASP A 1 116 ? -11.844 -13.453 4.051 1 94.88 116 ASP A O 1
ATOM 916 N N . ASP A 1 117 ? -11.078 -11.375 3.83 1 95.44 117 ASP A N 1
ATOM 917 C CA . ASP A 1 117 ? -11.023 -11.508 2.377 1 95.44 117 ASP A CA 1
ATOM 918 C C . ASP A 1 117 ? -9.961 -12.508 1.947 1 95.44 117 ASP A C 1
ATOM 920 O O . ASP A 1 117 ? -10.148 -13.258 0.989 1 95.44 117 ASP A O 1
ATOM 924 N N . ILE A 1 118 ? -8.875 -12.484 2.645 1 96.94 118 ILE A N 1
ATOM 925 C CA . ILE A 1 118 ? -7.785 -13.406 2.346 1 96.94 118 ILE A CA 1
ATOM 926 C C . ILE A 1 118 ? -8.234 -14.844 2.604 1 96.94 118 ILE A C 1
ATOM 928 O O . ILE A 1 118 ? -7.992 -15.734 1.786 1 96.94 118 ILE A O 1
ATOM 932 N N . LYS A 1 119 ? -8.906 -15.062 3.672 1 97.44 119 LYS A N 1
ATOM 933 C CA . LYS A 1 119 ? -9.422 -16.391 4 1 97.44 119 LYS A CA 1
ATOM 934 C C . LYS A 1 119 ? -10.398 -16.875 2.93 1 97.44 119 LYS A C 1
ATOM 936 O O . LYS A 1 119 ? -10.359 -18.047 2.537 1 97.44 119 LYS A O 1
ATOM 941 N N . GLU A 1 120 ? -11.242 -15.992 2.523 1 97.38 120 GLU A N 1
ATOM 942 C CA . GLU A 1 120 ? -12.18 -16.328 1.453 1 97.38 120 GLU A CA 1
ATOM 943 C C . GLU A 1 120 ? -11.438 -16.703 0.172 1 97.38 120 GLU A C 1
ATOM 945 O O . GLU A 1 120 ? -11.828 -17.641 -0.524 1 97.38 120 GLU A O 1
ATOM 950 N N . GLY A 1 121 ? -10.406 -15.914 -0.132 1 96.88 121 GLY A N 1
ATOM 951 C CA . GLY A 1 121 ? -9.594 -16.219 -1.299 1 96.88 121 GLY A CA 1
ATOM 952 C C . GLY A 1 121 ? -8.922 -17.578 -1.223 1 96.88 121 GLY A C 1
ATOM 953 O O . GLY A 1 121 ? -8.898 -18.312 -2.205 1 96.88 121 GLY A O 1
ATOM 954 N N . LEU A 1 122 ? -8.414 -17.906 -0.065 1 97.56 122 LEU A N 1
ATOM 955 C CA . LEU A 1 122 ? -7.77 -19.188 0.127 1 97.56 122 LEU A CA 1
ATOM 956 C C . LEU A 1 122 ? -8.758 -20.328 -0.09 1 97.56 122 LEU A C 1
ATOM 958 O O . LEU A 1 122 ? -8.438 -21.328 -0.752 1 97.56 122 LEU A O 1
ATOM 962 N N . ALA A 1 123 ? -9.898 -20.188 0.469 1 97.88 123 ALA A N 1
ATOM 963 C CA . ALA A 1 123 ? -10.938 -21.219 0.317 1 97.88 123 ALA A CA 1
ATOM 964 C C . ALA A 1 123 ? -11.297 -21.406 -1.151 1 97.88 123 ALA A C 1
ATOM 966 O O . ALA A 1 123 ? -11.406 -22.547 -1.621 1 97.88 123 ALA A O 1
ATOM 967 N N . ALA A 1 124 ? -11.5 -20.359 -1.845 1 97.38 124 ALA A N 1
ATOM 968 C CA . ALA A 1 124 ? -11.844 -20.422 -3.264 1 97.38 124 ALA A CA 1
ATOM 969 C C . ALA A 1 124 ? -10.734 -21.094 -4.066 1 97.38 124 ALA A C 1
ATOM 971 O O . ALA A 1 124 ? -11.008 -21.984 -4.883 1 97.38 124 ALA A O 1
ATOM 972 N N . MET A 1 125 ? -9.523 -20.688 -3.799 1 96.81 125 MET A N 1
ATOM 973 C CA . MET A 1 125 ? -8.383 -21.266 -4.508 1 96.81 125 MET A CA 1
ATOM 974 C C . MET A 1 125 ? -8.258 -22.75 -4.234 1 96.81 125 MET A C 1
ATOM 976 O O . MET A 1 125 ? -7.98 -23.531 -5.145 1 96.81 125 MET A O 1
ATOM 980 N N . THR A 1 126 ? -8.43 -23.125 -3.025 1 96.81 126 THR A N 1
ATOM 981 C CA . THR A 1 126 ? -8.367 -24.516 -2.637 1 96.81 126 THR A CA 1
ATOM 982 C C . THR A 1 126 ? -9.398 -25.344 -3.404 1 96.81 126 THR A C 1
ATOM 984 O O . THR A 1 126 ? -9.086 -26.422 -3.916 1 96.81 126 THR A O 1
ATOM 987 N N . THR A 1 127 ? -10.562 -24.812 -3.533 1 96.44 127 THR A N 1
ATOM 988 C CA . THR A 1 127 ? -11.648 -25.484 -4.242 1 96.44 127 THR A CA 1
ATOM 989 C C . THR A 1 127 ? -11.312 -25.641 -5.723 1 96.44 127 THR A C 1
ATOM 991 O O . THR A 1 127 ? -11.484 -26.719 -6.289 1 96.44 127 THR A O 1
ATOM 994 N N . ILE A 1 128 ? -10.812 -24.625 -6.285 1 94.81 128 ILE A N 1
ATOM 995 C CA . ILE A 1 128 ? -10.492 -24.625 -7.711 1 94.81 128 ILE A CA 1
ATOM 996 C C . ILE A 1 128 ? -9.383 -25.641 -7.996 1 94.81 128 ILE A C 1
ATOM 998 O O . ILE A 1 128 ? -9.477 -26.422 -8.945 1 94.81 128 ILE A O 1
ATOM 1002 N N . LEU A 1 129 ? -8.328 -25.672 -7.203 1 94.38 129 LEU A N 1
ATOM 1003 C CA . LEU A 1 129 ? -7.191 -26.562 -7.426 1 94.38 129 LEU A CA 1
ATOM 1004 C C . LEU A 1 129 ? -7.578 -28.016 -7.184 1 94.38 129 LEU A C 1
ATOM 1006 O O . LEU A 1 129 ? -7.078 -28.922 -7.859 1 94.38 129 LEU A O 1
ATOM 1010 N N . ALA A 1 130 ? -8.484 -28.234 -6.281 1 93.19 130 ALA A N 1
ATOM 1011 C CA . ALA A 1 130 ? -8.969 -29.578 -6.016 1 93.19 130 ALA A CA 1
ATOM 1012 C C . ALA A 1 130 ? -9.797 -30.109 -7.188 1 93.19 130 ALA A C 1
ATOM 1014 O O . ALA A 1 130 ? -9.695 -31.281 -7.551 1 93.19 130 ALA A O 1
ATOM 1015 N N . MET A 1 131 ? -10.555 -29.266 -7.742 1 91 131 MET A N 1
ATOM 1016 C CA . MET A 1 131 ? -11.391 -29.656 -8.867 1 91 131 MET A CA 1
ATOM 1017 C C . MET A 1 131 ? -10.547 -29.984 -10.094 1 91 131 MET A C 1
ATOM 1019 O O . MET A 1 131 ? -10.883 -30.891 -10.859 1 91 131 MET A O 1
ATOM 1023 N N . GLU A 1 132 ? -9.484 -29.266 -10.273 1 86.06 132 GLU A N 1
ATOM 1024 C CA . GLU A 1 132 ? -8.594 -29.516 -11.398 1 86.06 132 GLU A CA 1
ATOM 1025 C C . GLU A 1 132 ? -7.855 -30.828 -11.242 1 86.06 132 GLU A C 1
ATOM 1027 O O . GLU A 1 132 ? -7.52 -31.484 -12.242 1 86.06 132 GLU A O 1
ATOM 1032 N N . GLU A 1 133 ? -7.465 -31.219 -10.055 1 83.62 133 GLU A N 1
ATOM 1033 C CA . GLU A 1 133 ? -6.777 -32.469 -9.797 1 83.62 133 GLU A CA 1
ATOM 1034 C C . GLU A 1 133 ? -7.699 -33.656 -10.031 1 83.62 133 GLU A C 1
ATOM 1036 O O . GLU A 1 133 ? -7.262 -34.719 -10.516 1 83.62 133 GLU A O 1
ATOM 1041 N N . ASP A 1 134 ? -8.898 -33.5 -9.68 1 83.31 134 ASP A N 1
ATOM 1042 C CA . ASP A 1 134 ? -9.883 -34.562 -9.906 1 83.31 134 ASP A CA 1
ATOM 1043 C C . ASP A 1 134 ? -10.117 -34.781 -11.398 1 83.31 134 ASP A C 1
ATOM 1045 O O . ASP A 1 134 ? -10.273 -35.906 -11.844 1 83.31 134 ASP A O 1
ATOM 1049 N N . ASN A 1 135 ? -10.117 -33.719 -12.07 1 77.25 135 ASN A N 1
ATOM 1050 C CA . ASN A 1 135 ? -10.336 -33.812 -13.508 1 77.25 135 ASN A CA 1
ATOM 1051 C C . ASN A 1 135 ? -9.148 -34.469 -14.211 1 77.25 135 ASN A C 1
ATOM 1053 O O . ASN A 1 135 ? -9.328 -35.188 -15.195 1 77.25 135 ASN A O 1
ATOM 1057 N N . ASN A 1 136 ? -7.926 -34.25 -13.703 1 73 136 ASN A N 1
ATOM 1058 C CA . ASN A 1 136 ? -6.734 -34.844 -14.289 1 73 136 ASN A CA 1
ATOM 1059 C C . ASN A 1 136 ? -6.633 -36.344 -13.961 1 73 136 ASN A C 1
ATOM 1061 O O . ASN A 1 136 ? -6.164 -37.125 -14.781 1 73 136 ASN A O 1
ATOM 1065 N N . GLU A 1 137 ? -6.977 -36.719 -12.805 1 71.75 137 GLU A N 1
ATOM 1066 C CA . GLU A 1 137 ? -6.988 -38.125 -12.422 1 71.75 137 GLU A CA 1
ATOM 1067 C C . GLU A 1 137 ? -8.008 -38.906 -13.242 1 71.75 137 GLU A C 1
ATOM 1069 O O . GLU A 1 137 ? -7.738 -40.031 -13.68 1 71.75 137 GLU A O 1
ATOM 1074 N N . ASP A 1 138 ? -9.133 -38.344 -13.422 1 67.94 138 ASP A N 1
ATOM 1075 C CA . ASP A 1 138 ? -10.164 -39 -14.203 1 67.94 138 ASP A CA 1
ATOM 1076 C C . ASP A 1 138 ? -9.742 -39.156 -15.664 1 67.94 138 ASP A C 1
ATOM 1078 O O . ASP A 1 138 ? -10.094 -40.125 -16.328 1 67.94 138 ASP A O 1
ATOM 1082 N N . ALA A 1 139 ? -8.977 -38.281 -16.188 1 61.88 139 ALA A N 1
ATOM 1083 C CA . ALA A 1 139 ? -8.539 -38.312 -17.578 1 61.88 139 ALA A CA 1
ATOM 1084 C C . ALA A 1 139 ? -7.441 -39.375 -17.766 1 61.88 139 ALA A C 1
ATOM 1086 O O . ALA A 1 139 ? -7.184 -39.812 -18.891 1 61.88 139 ALA A O 1
ATOM 1087 N N . ASN A 1 140 ? -6.66 -39.594 -16.703 1 59.19 140 ASN A N 1
ATOM 1088 C CA . ASN A 1 140 ? -5.562 -40.562 -16.797 1 59.19 140 ASN A CA 1
ATOM 1089 C C . ASN A 1 140 ? -6.039 -41.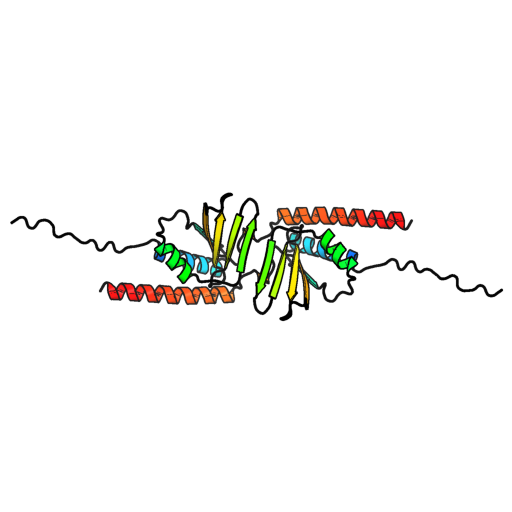969 -16.5 1 59.19 140 ASN A C 1
ATOM 1091 O O . ASN A 1 140 ? -5.246 -42.906 -16.547 1 59.19 140 ASN A O 1
ATOM 1095 N N . THR A 1 141 ? -7.223 -42.125 -16.062 1 55 141 THR A N 1
ATOM 1096 C CA . THR A 1 141 ? -7.773 -43.469 -15.891 1 55 141 THR A CA 1
ATOM 1097 C C . THR A 1 141 ? -8.609 -43.844 -17.109 1 55 141 THR A C 1
ATOM 1099 O O . THR A 1 141 ? -9.32 -43.031 -17.672 1 55 141 THR A O 1
ATOM 1102 N N . MET B 1 1 ? 12.031 -59.781 -38.438 1 33.12 1 MET B N 1
ATOM 1103 C CA . MET B 1 1 ? 11.305 -58.531 -38.375 1 33.12 1 MET B CA 1
ATOM 1104 C C . MET B 1 1 ? 11.484 -57.844 -37 1 33.12 1 MET B C 1
ATOM 1106 O O . MET B 1 1 ? 11.227 -58.469 -35.969 1 33.12 1 MET B O 1
ATOM 1110 N N . SER B 1 2 ? 12.469 -56.938 -36.875 1 34.78 2 SER B N 1
ATOM 1111 C CA . SER B 1 2 ? 12.961 -56.219 -35.688 1 34.78 2 SER B CA 1
ATOM 1112 C C . SER B 1 2 ? 11.852 -55.438 -35 1 34.78 2 SER B C 1
ATOM 1114 O O . SER B 1 2 ? 11.148 -54.656 -35.656 1 34.78 2 SER B O 1
ATOM 1116 N N . LEU B 1 3 ? 11.109 -55.969 -34 1 41.12 3 LEU B N 1
ATOM 1117 C CA . LEU B 1 3 ? 10.102 -55.438 -33.062 1 41.12 3 LEU B CA 1
ATOM 1118 C C . LEU B 1 3 ? 10.5 -54.062 -32.562 1 41.12 3 LEU B C 1
ATOM 1120 O O . LEU B 1 3 ? 10.617 -53.844 -31.359 1 41.12 3 LEU B O 1
ATOM 1124 N N . ASN B 1 4 ? 11.32 -53.344 -33.375 1 34.41 4 ASN B N 1
ATOM 1125 C CA . ASN B 1 4 ? 11.992 -52.156 -32.844 1 34.41 4 ASN B CA 1
ATOM 1126 C C . ASN B 1 4 ? 10.992 -51.156 -32.25 1 34.41 4 ASN B C 1
ATOM 1128 O O . ASN B 1 4 ? 11.172 -50.688 -31.141 1 34.41 4 ASN B O 1
ATOM 1132 N N . ALA B 1 5 ? 10.648 -50.062 -33.031 1 44.94 5 ALA B N 1
ATOM 1133 C CA . ALA B 1 5 ? 10.508 -48.625 -32.75 1 44.94 5 ALA B CA 1
ATOM 1134 C C . ALA B 1 5 ? 9.094 -48.312 -32.25 1 44.94 5 ALA B C 1
ATOM 1136 O O . ALA B 1 5 ? 8.203 -48.031 -33.031 1 44.94 5 ALA B O 1
ATOM 1137 N N . ILE B 1 6 ? 8.523 -49.094 -31.359 1 41.12 6 ILE B N 1
ATOM 1138 C CA . ILE B 1 6 ? 7.293 -48.5 -30.859 1 41.12 6 ILE B CA 1
ATOM 1139 C C . ILE B 1 6 ? 7.578 -47.094 -30.359 1 41.12 6 ILE B C 1
ATOM 1141 O O . ILE B 1 6 ? 8.359 -46.906 -29.406 1 41.12 6 ILE B O 1
ATOM 1145 N N . PRO B 1 7 ? 7.484 -46.031 -31.141 1 40.5 7 PRO B N 1
ATOM 1146 C CA . PRO B 1 7 ? 7.66 -44.688 -30.594 1 40.5 7 PRO B CA 1
ATOM 1147 C C . PRO B 1 7 ? 6.879 -44.5 -29.297 1 40.5 7 PRO B C 1
ATOM 1149 O O . PRO B 1 7 ? 5.676 -44.75 -29.25 1 40.5 7 PRO B O 1
ATOM 1152 N N . VAL B 1 8 ? 7.387 -44.969 -28.172 1 39.94 8 VAL B N 1
ATOM 1153 C CA . VAL B 1 8 ? 6.828 -44.5 -26.906 1 39.94 8 VAL B CA 1
ATOM 1154 C C . VAL B 1 8 ? 6.48 -43.031 -27.016 1 39.94 8 VAL B C 1
ATOM 1156 O O . VAL B 1 8 ? 7.363 -42.188 -27.203 1 39.94 8 VAL B O 1
ATOM 1159 N N . HIS B 1 9 ? 5.484 -42.656 -27.797 1 38.75 9 HIS B N 1
ATOM 1160 C CA . HIS B 1 9 ? 4.961 -41.312 -27.562 1 38.75 9 HIS B CA 1
ATOM 1161 C C . HIS B 1 9 ? 4.902 -40.969 -26.078 1 38.75 9 HIS B C 1
ATOM 1163 O O . HIS B 1 9 ? 4.098 -41.562 -25.344 1 38.75 9 HIS B O 1
ATOM 1169 N N . THR B 1 10 ? 6.051 -41 -25.422 1 39.25 10 THR B N 1
ATOM 1170 C CA . THR B 1 10 ? 5.977 -40.344 -24.125 1 39.25 10 THR B CA 1
ATOM 1171 C C . THR B 1 10 ? 5.012 -39.188 -24.172 1 39.25 10 THR B C 1
ATOM 1173 O O . THR B 1 10 ? 5.227 -38.219 -24.906 1 39.25 10 THR B O 1
ATOM 1176 N N . GLU B 1 11 ? 3.779 -39.406 -24.422 1 39.03 11 GLU B N 1
ATOM 1177 C CA . GLU B 1 11 ? 2.939 -38.25 -24.047 1 39.03 11 GLU B CA 1
ATOM 1178 C C . GLU B 1 11 ? 3.594 -37.406 -22.969 1 39.03 11 GLU B C 1
ATOM 1180 O O . GLU B 1 11 ? 3.854 -37.906 -21.859 1 39.03 11 GLU B O 1
ATOM 1185 N N . THR B 1 12 ? 4.656 -36.688 -23.219 1 39.28 12 THR B N 1
ATOM 1186 C CA . THR B 1 12 ? 5.23 -35.688 -22.344 1 39.28 12 THR B CA 1
ATOM 1187 C C . THR B 1 12 ? 4.16 -35.062 -21.438 1 39.28 12 THR B C 1
ATOM 1189 O O . THR B 1 12 ? 3.238 -34.406 -21.922 1 39.28 12 THR B O 1
ATOM 1192 N N . VAL B 1 13 ? 3.447 -35.781 -20.688 1 41.53 13 VAL B N 1
ATOM 1193 C CA . VAL B 1 13 ? 2.678 -35.156 -19.625 1 41.53 13 VAL B CA 1
ATOM 1194 C C . VAL B 1 13 ? 3.24 -33.75 -19.344 1 41.53 13 VAL B C 1
ATOM 1196 O O . VAL B 1 13 ? 4.406 -33.625 -18.984 1 41.53 13 VAL B O 1
ATOM 1199 N N . ALA B 1 14 ? 3.166 -32.844 -20.219 1 45.97 14 ALA B N 1
ATOM 1200 C CA . ALA B 1 14 ? 3.5 -31.422 -20.094 1 45.97 14 ALA B CA 1
ATOM 1201 C C . ALA B 1 14 ? 3.473 -30.984 -18.641 1 45.97 14 ALA B C 1
ATOM 1203 O O . ALA B 1 14 ? 2.402 -30.719 -18.078 1 45.97 14 ALA B O 1
ATOM 1204 N N . THR B 1 15 ? 4.055 -31.672 -17.594 1 57.69 15 THR B N 1
ATOM 1205 C CA . THR B 1 15 ? 4.188 -31.406 -16.172 1 57.69 15 THR B CA 1
ATOM 1206 C C . THR B 1 15 ? 4.641 -29.969 -15.93 1 57.69 15 THR B C 1
ATOM 1208 O O . THR B 1 15 ? 5.836 -29.703 -15.797 1 57.69 15 THR B O 1
ATOM 1211 N N . GLY B 1 16 ? 4.02 -29.125 -16.672 1 79.94 16 GLY B N 1
ATOM 1212 C CA . GLY B 1 16 ? 4.477 -27.75 -16.625 1 79.94 16 GLY B CA 1
ATOM 1213 C C . GLY B 1 16 ? 4.574 -27.203 -15.219 1 79.94 16 GLY B C 1
ATOM 1214 O O . GLY B 1 16 ? 4.41 -27.938 -14.25 1 79.94 16 GLY B O 1
ATOM 1215 N N . ASN B 1 17 ? 5.297 -26.156 -15.016 1 90.31 17 ASN B N 1
ATOM 1216 C CA . ASN B 1 17 ? 5.578 -25.516 -13.734 1 90.31 17 ASN B CA 1
ATOM 1217 C C . ASN B 1 17 ? 4.363 -24.75 -13.211 1 90.31 17 ASN B C 1
ATOM 1219 O O . ASN B 1 17 ? 4.367 -24.281 -12.078 1 90.31 17 ASN B O 1
ATOM 1223 N N . LEU B 1 18 ? 3.244 -24.828 -13.945 1 93.5 18 LEU B N 1
ATOM 1224 C CA . LEU B 1 18 ? 2.098 -24 -13.57 1 93.5 18 LEU B CA 1
ATOM 1225 C C . LEU B 1 18 ? 1.434 -24.547 -12.305 1 93.5 18 LEU B C 1
ATOM 1227 O O . LEU B 1 18 ? 1.247 -23.797 -11.336 1 93.5 18 LEU B O 1
ATOM 1231 N N . ARG B 1 19 ? 1.116 -25.781 -12.297 1 93.25 19 ARG B N 1
ATOM 1232 C CA . ARG B 1 19 ? 0.382 -26.359 -11.18 1 93.25 19 ARG B CA 1
ATOM 1233 C C . ARG B 1 19 ? 1.195 -26.281 -9.891 1 93.25 19 ARG B C 1
ATOM 1235 O O . ARG B 1 19 ? 0.691 -25.828 -8.859 1 93.25 19 ARG B O 1
ATOM 1242 N N . PRO B 1 20 ? 2.445 -26.703 -9.938 1 94.19 20 PRO B N 1
ATOM 1243 C CA . PRO B 1 20 ? 3.266 -26.531 -8.734 1 94.19 20 PRO B CA 1
ATOM 1244 C C . PRO B 1 20 ? 3.275 -25.078 -8.234 1 94.19 20 PRO B C 1
ATOM 1246 O O . PRO B 1 20 ? 3.227 -24.844 -7.027 1 94.19 20 PRO B O 1
ATOM 1249 N N . VAL B 1 21 ? 3.318 -24.141 -9.07 1 96.38 21 VAL B N 1
ATOM 1250 C CA . VAL B 1 21 ? 3.355 -22.734 -8.695 1 96.38 21 VAL B CA 1
ATOM 1251 C C . VAL B 1 21 ? 2.025 -22.328 -8.062 1 96.38 21 VAL B C 1
ATOM 1253 O O . VAL B 1 21 ? 2.002 -21.625 -7.043 1 96.38 21 VAL B O 1
ATOM 1256 N N . MET B 1 22 ? 0.923 -22.781 -8.617 1 97.06 22 MET B N 1
ATOM 1257 C CA . MET B 1 22 ? -0.397 -22.484 -8.07 1 97.06 22 MET B CA 1
ATOM 1258 C C . MET B 1 22 ? -0.539 -23.031 -6.656 1 97.06 22 MET B C 1
ATOM 1260 O O . MET B 1 22 ? -1.079 -22.359 -5.777 1 97.06 22 MET B O 1
ATOM 1264 N N . HIS B 1 23 ? 0.019 -24.188 -6.449 1 97.12 23 HIS B N 1
ATOM 1265 C CA . HIS B 1 23 ? -0.025 -24.797 -5.117 1 97.12 23 HIS B CA 1
ATOM 1266 C C . HIS B 1 23 ? 0.881 -24.031 -4.148 1 97.12 23 HIS B C 1
ATOM 1268 O O . HIS B 1 23 ? 0.555 -23.906 -2.965 1 97.12 23 HIS B O 1
ATOM 1274 N N . GLU B 1 24 ? 1.972 -23.625 -4.68 1 97.5 24 GLU B N 1
ATOM 1275 C CA . GLU B 1 24 ? 2.873 -22.812 -3.857 1 97.5 24 GLU B CA 1
ATOM 1276 C C . GLU B 1 24 ? 2.203 -21.531 -3.404 1 97.5 24 GLU B C 1
ATOM 1278 O O . GLU B 1 24 ? 2.348 -21.109 -2.252 1 97.5 24 GLU B O 1
ATOM 1283 N N . ILE B 1 25 ? 1.493 -20.906 -4.293 1 98.25 25 ILE B N 1
ATOM 1284 C CA . ILE B 1 25 ? 0.778 -19.672 -3.979 1 98.25 25 ILE B CA 1
ATOM 1285 C C . ILE B 1 25 ? -0.269 -19.938 -2.9 1 98.25 25 ILE B C 1
ATOM 1287 O O . ILE B 1 25 ? -0.361 -19.203 -1.916 1 98.25 25 ILE B O 1
ATOM 1291 N N . ARG B 1 26 ? -0.999 -21 -3.078 1 98.31 26 ARG B N 1
ATOM 1292 C CA . ARG B 1 26 ? -2.02 -21.375 -2.104 1 98.31 26 ARG B CA 1
ATOM 1293 C C . ARG B 1 26 ? -1.406 -21.609 -0.727 1 98.31 26 ARG B C 1
ATOM 1295 O O . ARG B 1 26 ? -1.939 -21.141 0.282 1 98.31 26 ARG B O 1
ATOM 1302 N N . GLN B 1 27 ? -0.325 -22.328 -0.714 1 98.19 27 GLN B N 1
ATOM 1303 C CA . GLN B 1 27 ? 0.339 -22.625 0.553 1 98.19 27 GLN B CA 1
ATOM 1304 C C . GLN B 1 27 ? 0.842 -21.344 1.214 1 98.19 27 GLN B C 1
ATOM 1306 O O . GLN B 1 27 ? 0.73 -21.188 2.432 1 98.19 27 GLN B O 1
ATOM 1311 N N . ALA B 1 28 ? 1.436 -20.516 0.414 1 98.19 28 ALA B N 1
ATOM 1312 C CA . ALA B 1 28 ? 1.935 -19.25 0.938 1 98.19 28 ALA B CA 1
ATOM 1313 C C . ALA B 1 28 ? 0.801 -18.406 1.527 1 98.19 28 ALA B C 1
ATOM 1315 O O . ALA B 1 28 ? 0.98 -17.734 2.549 1 98.19 28 ALA B O 1
ATOM 1316 N N . LEU B 1 29 ? -0.331 -18.438 0.87 1 98.19 29 LEU B N 1
ATOM 1317 C CA . LEU B 1 29 ? -1.493 -17.703 1.369 1 98.19 29 LEU B CA 1
ATOM 1318 C C . LEU B 1 29 ? -1.963 -18.281 2.701 1 98.19 29 LEU B C 1
ATOM 1320 O O . LEU B 1 29 ? -2.314 -17.531 3.615 1 98.19 29 LEU B O 1
ATOM 1324 N N . SER B 1 30 ? -1.939 -19.594 2.809 1 97.94 30 SER B N 1
ATOM 1325 C CA . SER B 1 30 ? -2.262 -20.25 4.07 1 97.94 30 SER B CA 1
ATOM 1326 C C . SER B 1 30 ? -1.292 -19.844 5.172 1 97.94 30 SER B C 1
ATOM 1328 O O . SER B 1 30 ? -1.709 -19.547 6.297 1 97.94 30 SER B O 1
ATOM 1330 N N . ASP B 1 31 ? -0.009 -19.812 4.828 1 97.94 31 ASP B N 1
ATOM 1331 C CA . ASP B 1 31 ? 1.018 -19.438 5.797 1 97.94 31 ASP B CA 1
ATOM 1332 C C . ASP B 1 31 ? 0.814 -18 6.281 1 97.94 31 ASP B C 1
ATOM 1334 O O . ASP B 1 31 ? 1.075 -17.688 7.445 1 97.94 31 ASP B O 1
ATOM 1338 N N . LEU B 1 32 ? 0.39 -17.141 5.398 1 97.69 32 LEU B N 1
ATOM 1339 C CA . LEU B 1 32 ? 0.089 -15.766 5.77 1 97.69 32 LEU B CA 1
ATOM 1340 C C . LEU B 1 32 ? -1.013 -15.719 6.82 1 97.69 32 LEU B C 1
ATOM 1342 O O . LEU B 1 32 ? -0.905 -14.977 7.805 1 97.69 32 LEU B O 1
ATOM 1346 N N . ILE B 1 33 ? -2.035 -16.5 6.656 1 96.5 33 ILE B N 1
ATOM 1347 C CA . ILE B 1 33 ? -3.195 -16.5 7.543 1 96.5 33 ILE B CA 1
ATOM 1348 C C . ILE B 1 33 ? -2.811 -17.109 8.891 1 96.5 33 ILE B C 1
ATOM 1350 O O . ILE B 1 33 ? -3.113 -16.531 9.945 1 96.5 33 ILE B O 1
ATOM 1354 N N . VAL B 1 34 ? -2.092 -18.234 8.859 1 96.12 34 VAL B N 1
ATOM 1355 C CA . VAL B 1 34 ? -1.839 -19.031 10.055 1 96.12 34 VAL B CA 1
ATOM 1356 C C . VAL B 1 34 ? -0.68 -18.422 10.844 1 96.12 34 VAL B C 1
ATOM 1358 O O . VAL B 1 34 ? -0.73 -18.328 12.07 1 96.12 34 VAL B O 1
ATOM 1361 N N . HIS B 1 35 ? 0.386 -17.891 10.102 1 96.5 35 HIS B N 1
ATOM 1362 C CA . HIS B 1 35 ? 1.618 -17.5 10.773 1 96.5 35 HIS B CA 1
ATOM 1363 C C . HIS B 1 35 ? 1.9 -16.016 10.578 1 96.5 35 HIS B C 1
ATOM 1365 O O . HIS B 1 35 ? 2.805 -15.461 11.203 1 96.5 35 HIS B O 1
ATOM 1371 N N . GLY B 1 36 ? 1.229 -15.398 9.719 1 93.94 36 GLY B N 1
ATOM 1372 C CA . GLY B 1 36 ? 1.503 -14 9.414 1 93.94 36 GLY B CA 1
ATOM 1373 C C . GLY B 1 36 ? 2.729 -13.812 8.539 1 93.94 36 GLY B C 1
ATOM 1374 O O . GLY B 1 36 ? 3.225 -12.695 8.391 1 93.94 36 GLY B O 1
ATOM 1375 N N . THR B 1 37 ? 3.166 -14.867 7.934 1 93.81 37 THR B N 1
ATOM 1376 C CA . THR B 1 37 ? 4.406 -14.836 7.168 1 93.81 37 THR B CA 1
ATOM 1377 C C . THR B 1 37 ? 4.148 -14.367 5.738 1 93.81 37 THR B C 1
ATOM 1379 O O . THR B 1 37 ? 3.301 -14.922 5.039 1 93.81 37 THR B O 1
ATOM 1382 N N . HIS B 1 38 ? 4.875 -13.398 5.293 1 95.69 38 HIS B N 1
ATOM 1383 C CA . HIS B 1 38 ? 4.812 -12.922 3.918 1 95.69 38 HIS B CA 1
ATOM 1384 C C . HIS B 1 38 ? 5.613 -13.82 2.986 1 95.69 38 HIS B C 1
ATOM 1386 O O . HIS B 1 38 ? 6.629 -14.398 3.391 1 95.69 38 HIS B O 1
ATOM 1392 N N . GLY B 1 39 ? 5.145 -13.953 1.753 1 97.31 39 GLY B N 1
ATOM 1393 C CA . GLY B 1 39 ? 5.812 -14.812 0.786 1 97.31 39 GLY B CA 1
ATOM 1394 C C . GLY B 1 39 ? 6.176 -14.094 -0.498 1 97.31 39 GLY B C 1
ATOM 1395 O O . GLY B 1 39 ? 5.633 -13.023 -0.791 1 97.31 39 GLY B O 1
ATOM 1396 N N . MET B 1 40 ? 7.133 -14.664 -1.176 1 97.62 40 MET B N 1
ATOM 1397 C CA . MET B 1 40 ? 7.566 -14.18 -2.482 1 97.62 40 MET B CA 1
ATOM 1398 C C . MET B 1 40 ? 7.965 -15.344 -3.391 1 97.62 40 MET B C 1
ATOM 1400 O O . MET B 1 40 ? 8.758 -16.203 -3 1 97.62 40 MET B O 1
ATOM 1404 N N . ILE B 1 41 ? 7.352 -15.383 -4.535 1 97.25 41 ILE B N 1
ATOM 1405 C CA . ILE B 1 41 ? 7.648 -16.406 -5.527 1 97.25 41 ILE B CA 1
ATOM 1406 C C . ILE B 1 41 ? 8.25 -15.766 -6.777 1 97.25 41 ILE B C 1
ATOM 1408 O O . ILE B 1 41 ? 7.621 -14.906 -7.398 1 97.25 41 ILE B O 1
ATOM 1412 N N . ASP B 1 42 ? 9.43 -16.156 -7.215 1 96.69 42 ASP B N 1
ATOM 1413 C CA . ASP B 1 42 ? 10.109 -15.641 -8.398 1 96.69 42 ASP B CA 1
ATOM 1414 C C . ASP B 1 42 ? 9.703 -16.406 -9.648 1 96.69 42 ASP B C 1
ATOM 1416 O O . ASP B 1 42 ? 10.109 -17.547 -9.844 1 96.69 42 ASP B O 1
ATOM 1420 N N . LEU B 1 43 ? 8.953 -15.789 -10.484 1 95.25 43 LEU B N 1
ATOM 1421 C CA . LEU B 1 43 ? 8.484 -16.453 -11.703 1 95.25 43 LEU B CA 1
ATOM 1422 C C . LEU B 1 43 ? 9.477 -16.266 -12.836 1 95.25 43 LEU B C 1
ATOM 1424 O O . LEU B 1 43 ? 9.492 -17.047 -13.789 1 95.25 43 LEU B O 1
ATOM 1428 N N . HIS B 1 44 ? 10.18 -15.25 -12.719 1 87.38 44 HIS B N 1
ATOM 1429 C CA . HIS B 1 44 ? 11.094 -14.883 -13.789 1 87.38 44 HIS B CA 1
ATOM 1430 C C . HIS B 1 44 ? 12.156 -15.953 -14.008 1 87.38 44 HIS B C 1
ATOM 1432 O O . HIS B 1 44 ? 12.547 -16.234 -15.141 1 87.38 44 HIS B O 1
ATOM 1438 N N . SER B 1 45 ? 12.539 -16.625 -12.977 1 86 45 SER B N 1
ATOM 1439 C CA . SER B 1 45 ? 13.633 -17.594 -13.055 1 86 45 SER B CA 1
ATOM 1440 C C . SER B 1 45 ? 13.125 -18.984 -13.438 1 86 45 SER B C 1
ATOM 1442 O O . SER B 1 45 ? 13.906 -19.906 -13.633 1 86 45 SER B O 1
ATOM 1444 N N . LEU B 1 46 ? 11.812 -19.062 -13.633 1 86.94 46 LEU B N 1
ATOM 1445 C CA . LEU B 1 46 ? 11.219 -20.359 -13.953 1 86.94 46 LEU B CA 1
ATOM 1446 C C . LEU B 1 46 ? 11.094 -20.547 -15.461 1 86.94 46 LEU B C 1
ATOM 1448 O O . LEU B 1 46 ? 10.898 -19.578 -16.203 1 86.94 46 LEU B O 1
ATOM 1452 N N . PRO B 1 47 ? 11.266 -21.812 -15.836 1 88.44 47 PRO B N 1
ATOM 1453 C CA . PRO B 1 47 ? 11.023 -22.109 -17.25 1 88.44 47 PRO B CA 1
ATOM 1454 C C . PRO B 1 47 ? 9.539 -22.094 -17.609 1 88.44 47 PRO B C 1
ATOM 1456 O O . PRO B 1 47 ? 8.977 -23.141 -17.969 1 88.44 47 PRO B O 1
ATOM 1459 N N . PHE B 1 48 ? 8.945 -21.031 -17.547 1 89.81 48 PHE B N 1
ATOM 1460 C CA . PHE B 1 48 ? 7.531 -20.844 -17.844 1 89.81 48 PHE B CA 1
ATOM 1461 C C . PHE B 1 48 ? 7.32 -20.531 -19.312 1 89.81 48 PHE B C 1
ATOM 1463 O O . PHE B 1 48 ? 7.941 -19.609 -19.859 1 89.81 48 PHE B O 1
ATOM 1470 N N . SER B 1 49 ? 6.5 -21.328 -19.969 1 90.62 49 SER B N 1
ATOM 1471 C CA . SER B 1 49 ? 6.117 -21 -21.328 1 90.62 49 SER B CA 1
ATOM 1472 C C . SER B 1 49 ? 5.152 -19.828 -21.375 1 90.62 49 SER B C 1
ATOM 1474 O O . SER B 1 49 ? 4.516 -19.5 -20.375 1 90.62 49 SER B O 1
ATOM 1476 N N . PRO B 1 50 ? 5.035 -19.125 -22.5 1 92.31 50 PRO B N 1
ATOM 1477 C CA . PRO B 1 50 ? 4.047 -18.062 -22.625 1 92.31 50 PRO B CA 1
ATOM 1478 C C . PRO B 1 50 ? 2.635 -18.516 -22.266 1 92.31 50 PRO B C 1
ATOM 1480 O O . PRO B 1 50 ? 1.872 -17.75 -21.672 1 92.31 50 PRO B O 1
ATOM 1483 N N . GLN B 1 51 ? 2.322 -19.688 -22.609 1 93.56 51 GLN B N 1
ATOM 1484 C CA . GLN B 1 51 ? 1.006 -20.234 -22.312 1 93.56 51 GLN B CA 1
ATOM 1485 C C . GLN B 1 51 ? 0.816 -20.406 -20.797 1 93.56 51 GLN B C 1
ATOM 1487 O O . GLN B 1 51 ? -0.278 -20.188 -20.281 1 93.56 51 GLN B O 1
ATOM 1492 N N . GLU B 1 52 ? 1.844 -20.812 -20.125 1 94.06 52 GLU B N 1
ATOM 1493 C CA . GLU B 1 52 ? 1.762 -20.984 -18.672 1 94.06 52 GLU B CA 1
ATOM 1494 C C . GLU B 1 52 ? 1.593 -19.641 -17.969 1 94.06 52 GLU B C 1
ATOM 1496 O O . GLU B 1 52 ? 0.841 -19.531 -17 1 94.06 52 GLU B O 1
ATOM 1501 N N . TYR B 1 53 ? 2.268 -18.594 -18.469 1 94.31 53 TYR B N 1
ATOM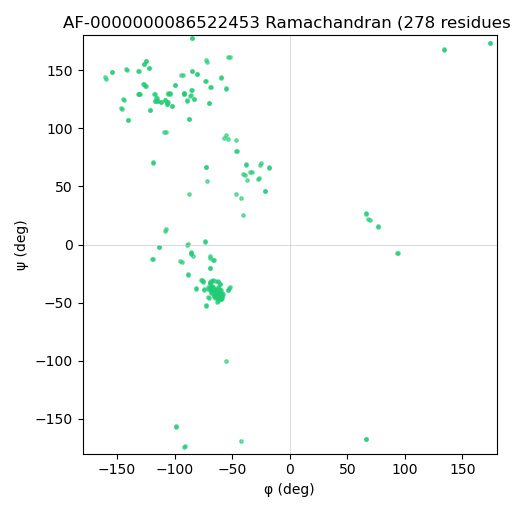 1502 C CA . TYR B 1 53 ? 2.072 -17.266 -17.922 1 94.31 53 TYR B CA 1
ATOM 1503 C C . TYR B 1 53 ? 0.631 -16.797 -18.094 1 94.31 53 TYR B C 1
ATOM 1505 O O . TYR B 1 53 ? 0.029 -16.25 -17.172 1 94.31 53 TYR B O 1
ATOM 1513 N N . ALA B 1 54 ? 0.125 -17.047 -19.281 1 95.31 54 ALA B N 1
ATOM 1514 C CA . ALA B 1 54 ? -1.249 -16.641 -19.578 1 95.31 54 ALA B CA 1
ATOM 1515 C C . ALA B 1 54 ? -2.238 -17.375 -18.672 1 95.31 54 ALA B C 1
ATOM 1517 O O . ALA B 1 54 ? -3.201 -16.781 -18.188 1 95.31 54 ALA B O 1
ATOM 1518 N N . ALA B 1 55 ? -1.997 -18.641 -18.484 1 95.12 55 ALA B N 1
ATOM 1519 C CA . ALA B 1 55 ? -2.867 -19.438 -17.625 1 95.12 55 ALA B CA 1
ATOM 1520 C C . ALA B 1 55 ? -2.807 -18.969 -16.172 1 95.12 55 ALA B C 1
ATOM 1522 O O . ALA B 1 55 ? -3.828 -18.922 -15.492 1 95.12 55 ALA B O 1
ATOM 1523 N N . LEU B 1 56 ? -1.604 -18.656 -15.742 1 96.62 56 LEU B N 1
ATOM 1524 C CA . LEU B 1 56 ? -1.456 -18.141 -14.391 1 96.62 56 LEU B CA 1
ATOM 1525 C C . LEU B 1 56 ? -2.195 -16.812 -14.234 1 96.62 56 LEU B C 1
ATOM 1527 O O . LEU B 1 56 ? -2.854 -16.578 -13.211 1 96.62 56 LEU B O 1
ATOM 1531 N N . ASP B 1 57 ? -2.08 -15.984 -15.211 1 96.56 57 ASP B N 1
ATOM 1532 C CA . ASP B 1 57 ? -2.773 -14.703 -15.203 1 96.56 57 ASP B CA 1
ATOM 1533 C C . ASP B 1 57 ? -4.285 -14.898 -15.094 1 96.56 57 ASP B C 1
ATOM 1535 O O . ASP B 1 57 ? -4.953 -14.195 -14.328 1 96.56 57 ASP B O 1
ATOM 1539 N N . GLU B 1 58 ? -4.773 -15.797 -15.828 1 96.25 58 GLU B N 1
ATOM 1540 C CA . GLU B 1 58 ? -6.203 -16.094 -15.797 1 96.25 58 GLU B CA 1
ATOM 1541 C C . GLU B 1 58 ? -6.617 -16.641 -14.43 1 96.25 58 GLU B C 1
ATOM 1543 O O . GLU B 1 58 ? -7.648 -16.234 -13.883 1 96.25 58 GLU B O 1
ATOM 1548 N N . PHE B 1 59 ? -5.809 -17.484 -13.969 1 96.88 59 PHE B N 1
ATOM 1549 C CA . PHE B 1 59 ? -6.066 -18.078 -12.664 1 96.88 59 PHE B CA 1
ATOM 1550 C C . PHE B 1 59 ? -6.105 -17 -11.586 1 96.88 59 PHE B C 1
ATOM 1552 O O . PHE B 1 59 ? -7.008 -16.984 -10.742 1 96.88 59 PHE B O 1
ATOM 1559 N N . LEU B 1 60 ? -5.172 -16.078 -11.57 1 97.94 60 LEU B N 1
ATOM 1560 C CA . LEU B 1 60 ? -5.031 -15.062 -10.531 1 97.94 60 LEU B CA 1
ATOM 1561 C C . LEU B 1 60 ? -6.094 -13.977 -10.68 1 97.94 60 LEU B C 1
ATOM 1563 O O . LEU B 1 60 ? -6.496 -13.359 -9.688 1 97.94 60 LEU B O 1
ATOM 1567 N N . GLY B 1 61 ? -6.488 -13.703 -11.867 1 97.69 61 GLY B N 1
ATOM 1568 C CA . GLY B 1 61 ? -7.43 -12.617 -12.102 1 97.69 61 GLY B CA 1
ATOM 1569 C C . GLY B 1 61 ? -6.852 -11.25 -11.789 1 97.69 61 GLY B C 1
ATOM 1570 O O . GLY B 1 61 ? -5.629 -11.094 -11.703 1 97.69 61 GLY B O 1
ATOM 1571 N N . GLU B 1 62 ? -7.785 -10.242 -11.742 1 95.75 62 GLU B N 1
ATOM 1572 C CA . GLU B 1 62 ? -7.383 -8.859 -11.508 1 95.75 62 GLU B CA 1
ATOM 1573 C C . GLU B 1 62 ? -8.125 -8.266 -10.312 1 95.75 62 GLU B C 1
ATOM 1575 O O . GLU B 1 62 ? -9.32 -8.508 -10.133 1 95.75 62 GLU B O 1
ATOM 1580 N N . GLY B 1 63 ? -7.344 -7.555 -9.5 1 93.94 63 GLY B N 1
ATOM 1581 C CA . GLY B 1 63 ? -7.961 -6.812 -8.414 1 93.94 63 GLY B CA 1
ATOM 1582 C C . GLY B 1 63 ? -8.164 -5.344 -8.742 1 93.94 63 GLY B C 1
ATOM 1583 O O . GLY B 1 63 ? -8.328 -4.977 -9.906 1 93.94 63 GLY B O 1
ATOM 1584 N N . GLU B 1 64 ? -8.242 -4.57 -7.738 1 87.44 64 GLU B N 1
ATOM 1585 C CA . GLU B 1 64 ? -8.641 -3.18 -7.918 1 87.44 64 GLU B CA 1
ATOM 1586 C C . GLU B 1 64 ? -7.422 -2.264 -8.023 1 87.44 64 GLU B C 1
ATOM 1588 O O . GLU B 1 64 ? -7.543 -1.111 -8.438 1 87.44 64 GLU B O 1
ATOM 1593 N N . ILE B 1 65 ? -6.301 -2.783 -7.664 1 91.38 65 ILE B N 1
ATOM 1594 C CA . ILE B 1 65 ? -5.117 -1.937 -7.582 1 91.38 65 ILE B CA 1
ATOM 1595 C C . ILE B 1 65 ? -4.16 -2.273 -8.727 1 91.38 65 ILE B C 1
ATOM 1597 O O . ILE B 1 65 ? -3.842 -3.443 -8.953 1 91.38 65 ILE B O 1
ATOM 1601 N N . ASP B 1 66 ? -3.785 -1.361 -9.516 1 92.75 66 ASP B N 1
ATOM 1602 C CA . ASP B 1 66 ? -2.777 -1.396 -10.57 1 92.75 66 ASP B CA 1
ATOM 1603 C C . ASP B 1 66 ? -1.967 -0.102 -10.602 1 92.75 66 ASP B C 1
ATOM 1605 O O . ASP B 1 66 ? -2.467 0.942 -11.023 1 92.75 66 ASP B O 1
ATOM 1609 N N . LEU B 1 67 ? -0.726 -0.279 -10.133 1 90.88 67 LEU B N 1
ATOM 1610 C CA . LEU B 1 67 ? 0.035 0.963 -10.047 1 90.88 67 LEU B CA 1
ATOM 1611 C C . LEU B 1 67 ? 1.488 0.738 -10.453 1 90.88 67 LEU B C 1
ATOM 1613 O O . LEU B 1 67 ? 2.008 -0.373 -10.32 1 90.88 67 LEU B O 1
ATOM 1617 N N . THR B 1 68 ? 2.008 1.806 -10.984 1 93.31 68 THR B N 1
ATOM 1618 C CA . THR B 1 68 ? 3.42 1.824 -11.344 1 93.31 68 THR B CA 1
ATOM 1619 C C . THR B 1 68 ? 4.168 2.881 -10.539 1 93.31 68 THR B C 1
ATOM 1621 O O . THR B 1 68 ? 3.686 4.004 -10.375 1 93.31 68 THR B O 1
ATOM 1624 N N . LEU B 1 69 ? 5.242 2.455 -9.953 1 90.38 69 LEU B N 1
ATOM 1625 C CA . LEU B 1 69 ? 6.07 3.424 -9.25 1 90.38 69 LEU B CA 1
ATOM 1626 C C . LEU B 1 69 ? 7.516 3.357 -9.734 1 90.38 69 LEU B C 1
ATOM 1628 O O . LEU B 1 69 ? 7.922 2.375 -10.359 1 90.38 69 LEU B O 1
ATOM 1632 N N . ASN B 1 70 ? 8.164 4.488 -9.539 1 89.06 70 ASN B N 1
ATOM 1633 C CA . ASN B 1 70 ? 9.562 4.613 -9.953 1 89.06 70 ASN B CA 1
ATOM 1634 C C . ASN B 1 70 ? 10.484 4.891 -8.773 1 89.06 70 ASN B C 1
ATOM 1636 O O . ASN B 1 70 ? 10.906 6.027 -8.562 1 89.06 70 ASN B O 1
ATOM 1640 N N . VAL B 1 71 ? 10.672 3.955 -7.938 1 79.69 71 VAL B N 1
ATOM 1641 C CA . VAL B 1 71 ? 11.578 4 -6.797 1 79.69 71 VAL B CA 1
ATOM 1642 C C . VAL B 1 71 ? 12.797 3.121 -7.074 1 79.69 71 VAL B C 1
ATOM 1644 O O . VAL B 1 71 ? 12.766 1.912 -6.836 1 79.69 71 VAL B O 1
ATOM 1647 N N . LEU B 1 72 ? 13.891 3.68 -7.527 1 81 72 LEU B N 1
ATOM 1648 C CA . LEU B 1 72 ? 15.117 2.977 -7.898 1 81 72 LEU B CA 1
ATOM 1649 C C . LEU B 1 72 ? 14.883 2.092 -9.117 1 81 72 LEU B C 1
ATOM 1651 O O . LEU B 1 72 ? 15.438 0.993 -9.211 1 81 72 LEU B O 1
ATOM 1655 N N . GLY B 1 73 ? 13.938 2.494 -9.891 1 90.5 73 GLY B N 1
ATOM 1656 C CA . GLY B 1 73 ? 13.531 1.787 -11.094 1 90.5 73 GLY B CA 1
ATOM 1657 C C . GLY B 1 73 ? 12.023 1.642 -11.219 1 90.5 73 GLY B C 1
ATOM 1658 O O . GLY B 1 73 ? 11.297 1.854 -10.25 1 90.5 73 GLY B O 1
ATOM 1659 N N . LYS B 1 74 ? 11.609 1.226 -12.383 1 95.69 74 LYS B N 1
ATOM 1660 C CA . LYS B 1 74 ? 10.188 1.097 -12.656 1 95.69 74 LYS B CA 1
ATOM 1661 C C . LYS B 1 74 ? 9.641 -0.235 -12.141 1 95.69 74 LYS B C 1
ATOM 1663 O O . LYS B 1 74 ? 10.195 -1.295 -12.445 1 95.69 74 LYS B O 1
ATOM 1668 N N . THR B 1 75 ? 8.664 -0.206 -11.352 1 96.31 75 THR B N 1
ATOM 1669 C CA . THR B 1 75 ? 7.996 -1.388 -10.82 1 96.31 75 THR B CA 1
ATOM 1670 C C . THR B 1 75 ? 6.48 -1.271 -10.977 1 96.31 75 THR B C 1
ATOM 1672 O O . THR B 1 75 ? 5.895 -0.239 -10.648 1 96.31 75 THR B O 1
ATOM 1675 N N . ARG B 1 76 ? 5.863 -2.25 -11.516 1 96.12 76 ARG B N 1
ATOM 1676 C CA . ARG B 1 76 ? 4.406 -2.318 -11.578 1 96.12 76 ARG B CA 1
ATOM 1677 C C . ARG B 1 76 ? 3.865 -3.299 -10.539 1 96.12 76 ARG B C 1
ATOM 1679 O O . ARG B 1 76 ? 4.367 -4.418 -10.414 1 96.12 76 ARG B O 1
ATOM 1686 N N . LEU B 1 77 ? 2.9 -2.854 -9.781 1 96.62 77 LEU B N 1
ATOM 1687 C CA . LEU B 1 77 ? 2.223 -3.66 -8.773 1 96.62 77 LEU B CA 1
ATOM 1688 C C . LEU B 1 77 ? 0.751 -3.85 -9.125 1 96.62 77 LEU B C 1
ATOM 1690 O O . LEU B 1 77 ? 0.037 -2.877 -9.375 1 96.62 77 LEU B O 1
ATOM 1694 N N . ARG B 1 78 ? 0.323 -5.055 -9.164 1 96.69 78 ARG B N 1
ATOM 1695 C CA . ARG B 1 78 ? -1.085 -5.328 -9.438 1 96.69 78 ARG B CA 1
ATOM 1696 C C . ARG B 1 78 ? -1.663 -6.297 -8.414 1 96.69 78 ARG B C 1
ATOM 1698 O O . ARG B 1 78 ? -1.066 -7.336 -8.133 1 96.69 78 ARG B O 1
ATOM 1705 N N . GLU B 1 79 ? -2.734 -5.918 -7.879 1 96.44 79 GLU B N 1
ATOM 1706 C CA . GLU B 1 79 ? -3.477 -6.848 -7.035 1 96.44 79 GLU B CA 1
ATOM 1707 C C . GLU B 1 79 ? -4.168 -7.922 -7.871 1 96.44 79 GLU B C 1
ATOM 1709 O O . GLU B 1 79 ? -4.668 -7.637 -8.961 1 96.44 79 GLU B O 1
ATOM 1714 N N . SER B 1 80 ? -4.184 -9.133 -7.406 1 98.06 80 SER B N 1
ATOM 1715 C CA . SER B 1 80 ? -4.926 -10.203 -8.062 1 98.06 80 SER B CA 1
ATOM 1716 C C . SER B 1 80 ? -6.387 -10.219 -7.629 1 98.06 80 SER B C 1
ATOM 1718 O O . SER B 1 80 ? -6.816 -9.352 -6.863 1 98.06 80 SER B O 1
ATOM 1720 N N . GLY B 1 81 ? -7.09 -11.141 -8.227 1 96.81 81 GLY B N 1
ATOM 1721 C CA . GLY B 1 81 ? -8.461 -11.344 -7.793 1 96.81 81 GLY B CA 1
ATOM 1722 C C . GLY B 1 81 ? -8.57 -11.953 -6.406 1 96.81 81 GLY B C 1
ATOM 1723 O O . GLY B 1 81 ? -9.648 -11.984 -5.816 1 96.81 81 GLY B O 1
ATOM 1724 N N . TYR B 1 82 ? -7.445 -12.414 -5.852 1 97.69 82 TYR B N 1
ATOM 1725 C CA . TYR B 1 82 ? -7.375 -12.961 -4.5 1 97.69 82 TYR B CA 1
ATOM 1726 C C . TYR B 1 82 ? -6.68 -11.984 -3.557 1 97.69 82 TYR B C 1
ATOM 1728 O O . TYR B 1 82 ? -5.516 -11.633 -3.77 1 97.69 82 TYR B O 1
ATOM 1736 N N . ALA B 1 83 ? -7.414 -11.641 -2.516 1 97 83 ALA B N 1
ATOM 1737 C CA . ALA B 1 83 ? -6.809 -10.742 -1.532 1 97 83 ALA B CA 1
ATOM 1738 C C . ALA B 1 83 ? -5.496 -11.312 -1.004 1 97 83 ALA B C 1
ATOM 1740 O O . ALA B 1 83 ? -5.406 -12.508 -0.709 1 97 83 ALA B O 1
ATOM 1741 N N . GLY B 1 84 ? -4.504 -10.406 -0.966 1 98 84 GLY B N 1
ATOM 1742 C CA . GLY B 1 84 ? -3.23 -10.82 -0.399 1 98 84 GLY B CA 1
ATOM 1743 C C . GLY B 1 84 ? -2.25 -11.32 -1.439 1 98 84 GLY B C 1
ATOM 1744 O O . GLY B 1 84 ? -1.097 -11.617 -1.12 1 98 84 GLY B O 1
ATOM 1745 N N . ILE B 1 85 ? -2.695 -11.469 -2.664 1 98.69 85 ILE B N 1
ATOM 1746 C CA . ILE B 1 85 ? -1.821 -11.953 -3.727 1 98.69 85 ILE B CA 1
ATOM 1747 C C . ILE B 1 85 ? -1.564 -10.836 -4.734 1 98.69 85 ILE B C 1
ATOM 1749 O O . ILE B 1 85 ? -2.5 -10.312 -5.344 1 98.69 85 ILE B O 1
ATOM 1753 N N . TRP B 1 86 ? -0.271 -10.523 -4.938 1 98.44 86 TRP B N 1
ATOM 1754 C CA . TRP B 1 86 ? 0.142 -9.375 -5.734 1 98.44 86 TRP B CA 1
ATOM 1755 C C . TRP B 1 86 ? 1.137 -9.789 -6.812 1 98.44 86 TRP B C 1
ATOM 1757 O O . TRP B 1 86 ? 2.002 -10.633 -6.578 1 98.44 86 TRP B O 1
ATOM 1767 N N . ARG B 1 87 ? 0.937 -9.219 -7.98 1 98.31 87 ARG B N 1
ATOM 1768 C CA . ARG B 1 87 ? 1.948 -9.328 -9.031 1 98.31 87 ARG B CA 1
ATOM 1769 C C . ARG B 1 87 ? 2.922 -8.148 -8.977 1 98.31 87 ARG B C 1
ATOM 1771 O O . ARG B 1 87 ? 2.502 -6.996 -8.906 1 98.31 87 ARG B O 1
ATOM 1778 N N . ILE B 1 88 ? 4.234 -8.477 -8.984 1 97.81 88 ILE B N 1
ATOM 1779 C CA . ILE B 1 88 ? 5.277 -7.461 -8.961 1 97.81 88 ILE B CA 1
ATOM 1780 C C . ILE B 1 88 ? 6.176 -7.609 -10.188 1 97.81 88 ILE B C 1
ATOM 1782 O O . ILE B 1 88 ? 6.828 -8.641 -10.359 1 97.81 88 ILE B O 1
ATOM 1786 N N . GLU B 1 89 ? 6.18 -6.637 -11.031 1 97.44 89 GLU B N 1
ATOM 1787 C CA . GLU B 1 89 ? 7.02 -6.648 -12.227 1 97.44 89 GLU B CA 1
ATOM 1788 C C . GLU B 1 89 ? 8.039 -5.516 -12.195 1 97.44 89 GLU B C 1
ATOM 1790 O O . GLU B 1 89 ? 7.684 -4.355 -12 1 97.44 89 GLU B O 1
ATOM 1795 N N . HIS B 1 90 ? 9.25 -5.863 -12.297 1 97.12 90 HIS B N 1
ATOM 1796 C CA . HIS B 1 90 ? 10.336 -4.895 -12.391 1 97.12 90 HIS B CA 1
ATOM 1797 C C . HIS B 1 90 ? 10.781 -4.711 -13.836 1 97.12 90 HIS B C 1
ATOM 1799 O O . HIS B 1 90 ? 10.883 -5.684 -14.594 1 97.12 90 HIS B O 1
ATOM 1805 N N . PHE B 1 91 ? 11.008 -3.453 -14.211 1 97.12 91 PHE B N 1
ATOM 1806 C CA . PHE B 1 91 ? 11.43 -3.146 -15.57 1 97.12 91 PHE B CA 1
ATOM 1807 C C . PHE B 1 91 ? 12.758 -2.398 -15.57 1 97.12 91 PHE B C 1
ATOM 1809 O O . PHE B 1 91 ? 13.078 -1.691 -14.609 1 97.12 91 PHE B O 1
ATOM 1816 N N . ASP B 1 92 ? 13.406 -2.604 -16.625 1 95.06 92 ASP B N 1
ATOM 1817 C CA . ASP B 1 92 ? 14.641 -1.839 -16.766 1 95.06 92 ASP B CA 1
ATOM 1818 C C . ASP B 1 92 ? 14.391 -0.525 -17.516 1 95.06 92 ASP B C 1
ATOM 1820 O O . ASP B 1 92 ? 13.242 -0.161 -17.766 1 95.06 92 ASP B O 1
ATOM 1824 N N . GLY B 1 93 ? 15.422 0.155 -17.797 1 93.69 93 GLY B N 1
ATOM 1825 C CA . GLY B 1 93 ? 15.32 1.469 -18.406 1 93.69 93 GLY B CA 1
ATOM 1826 C C . GLY B 1 93 ? 14.742 1.428 -19.812 1 93.69 93 GLY B C 1
ATOM 1827 O O . GLY B 1 93 ? 14.344 2.461 -20.359 1 93.69 93 GLY B O 1
ATOM 1828 N N . ASN B 1 94 ? 14.633 0.336 -20.438 1 95.5 94 ASN B N 1
ATOM 1829 C CA . ASN B 1 94 ? 14.086 0.162 -21.781 1 95.5 94 ASN B CA 1
ATOM 1830 C C . ASN B 1 94 ? 12.719 -0.513 -21.75 1 95.5 94 ASN B C 1
ATOM 1832 O O . ASN B 1 94 ? 12.281 -1.079 -22.75 1 95.5 94 ASN B O 1
ATOM 1836 N N . ASP B 1 95 ? 12.172 -0.591 -20.562 1 94.56 95 ASP B N 1
ATOM 1837 C CA . ASP B 1 95 ? 10.828 -1.127 -20.328 1 94.56 95 ASP B CA 1
ATOM 1838 C C . ASP B 1 95 ? 10.797 -2.635 -20.562 1 94.56 95 ASP B C 1
ATOM 1840 O O . ASP B 1 95 ? 9.75 -3.189 -20.906 1 94.56 95 ASP B O 1
ATOM 1844 N N . LYS B 1 96 ? 11.977 -3.217 -20.484 1 95.06 96 LYS B N 1
ATOM 1845 C CA . LYS B 1 96 ? 12.031 -4.676 -20.484 1 95.06 96 LYS B CA 1
ATOM 1846 C C . LYS B 1 96 ? 11.82 -5.234 -19.078 1 95.06 96 LYS B C 1
ATOM 1848 O O . LYS B 1 96 ? 12.445 -4.77 -18.109 1 95.06 96 LYS B O 1
ATOM 1853 N N . ARG B 1 97 ? 10.938 -6.25 -19.031 1 95.5 97 ARG B N 1
ATOM 1854 C CA . ARG B 1 97 ? 10.703 -6.871 -17.734 1 95.5 97 ARG B CA 1
ATOM 1855 C C . ARG B 1 97 ? 11.914 -7.676 -17.281 1 95.5 97 ARG B C 1
ATOM 1857 O O . ARG B 1 97 ? 12.336 -8.609 -17.969 1 95.5 97 ARG B O 1
ATOM 1864 N N . ILE B 1 98 ? 12.453 -7.328 -16.125 1 95.06 98 ILE B N 1
ATOM 1865 C CA . ILE B 1 98 ? 13.664 -7.996 -15.664 1 95.06 98 ILE B CA 1
ATOM 1866 C C . ILE B 1 98 ? 13.352 -8.812 -14.406 1 95.06 98 ILE B C 1
ATOM 1868 O O . ILE B 1 98 ? 14.219 -9.5 -13.875 1 95.06 98 ILE B O 1
ATOM 1872 N N . GLY B 1 99 ? 12.195 -8.727 -14.016 1 95.75 99 GLY B N 1
ATOM 1873 C CA . GLY B 1 99 ? 11.727 -9.477 -12.859 1 95.75 99 GLY B CA 1
ATOM 1874 C C . GLY B 1 99 ? 10.219 -9.617 -12.812 1 95.75 99 GLY B C 1
ATOM 1875 O O . GLY B 1 99 ? 9.492 -8.703 -13.203 1 95.75 99 GLY B O 1
ATOM 1876 N N . TYR B 1 100 ? 9.797 -10.719 -12.359 1 96.81 100 TYR B N 1
ATOM 1877 C CA . TYR B 1 100 ? 8.375 -10.992 -12.188 1 96.81 100 TYR B CA 1
ATOM 1878 C C . TYR B 1 100 ? 8.133 -11.891 -10.984 1 96.81 100 TYR B C 1
ATOM 1880 O O . TYR B 1 100 ? 8.594 -13.039 -10.953 1 96.81 100 TYR B O 1
ATOM 1888 N N . PHE B 1 101 ? 7.406 -11.375 -9.992 1 97.81 101 PHE B N 1
ATOM 1889 C CA . PHE B 1 101 ? 7.215 -12.062 -8.719 1 97.81 101 PHE B CA 1
ATOM 1890 C C . PHE B 1 101 ? 5.742 -12.078 -8.328 1 97.81 101 PHE B C 1
ATOM 1892 O O . PHE B 1 101 ? 4.988 -11.172 -8.695 1 97.81 101 PHE B O 1
ATOM 1899 N N . ILE B 1 102 ? 5.422 -13.07 -7.66 1 98.38 102 ILE B N 1
ATOM 1900 C CA . ILE B 1 102 ? 4.184 -13.07 -6.891 1 98.38 102 ILE B CA 1
ATOM 1901 C C . ILE B 1 102 ? 4.492 -12.836 -5.414 1 98.38 102 ILE B C 1
ATOM 1903 O O . ILE B 1 102 ? 5.27 -13.586 -4.809 1 98.38 102 ILE B O 1
ATOM 1907 N N . GLU B 1 103 ? 3.982 -11.828 -4.914 1 98.56 103 GLU B N 1
ATOM 1908 C CA . GLU B 1 103 ? 4.152 -11.516 -3.5 1 98.56 103 GLU B CA 1
ATOM 1909 C C . GLU B 1 103 ? 2.875 -11.797 -2.715 1 98.56 103 GLU B C 1
ATOM 1911 O O . GLU B 1 103 ? 1.779 -11.445 -3.154 1 98.56 103 GLU B O 1
ATOM 1916 N N . ILE B 1 104 ? 3.006 -12.523 -1.63 1 98.69 104 ILE B N 1
ATOM 1917 C CA . ILE B 1 104 ? 1.881 -12.828 -0.755 1 98.69 104 ILE B CA 1
ATOM 1918 C C . ILE B 1 104 ? 1.989 -12.023 0.534 1 98.69 104 ILE B C 1
ATOM 1920 O O . ILE B 1 104 ? 2.965 -12.156 1.278 1 98.69 104 ILE B O 1
ATOM 1924 N N . GLY B 1 105 ? 0.978 -11.203 0.82 1 97.94 105 GLY B N 1
ATOM 1925 C CA . GLY B 1 105 ? 0.932 -10.328 1.98 1 97.94 105 GLY B CA 1
ATOM 1926 C C . GLY B 1 105 ? -0.264 -9.391 1.978 1 97.94 105 GLY B C 1
ATOM 1927 O O . GLY B 1 105 ? -0.997 -9.32 0.989 1 97.94 105 GLY B O 1
ATOM 1928 N N . HIS B 1 106 ? -0.414 -8.695 3.068 1 96.38 106 HIS B N 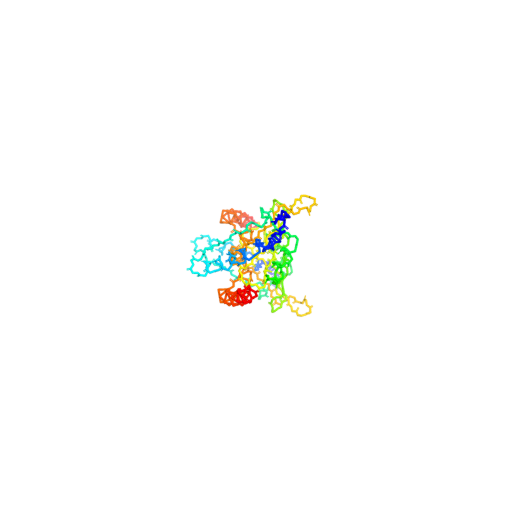1
ATOM 1929 C CA . HIS B 1 106 ? -1.518 -7.742 3.152 1 96.38 106 HIS B CA 1
ATOM 1930 C C . HIS B 1 106 ? -1.312 -6.574 2.193 1 96.38 106 HIS B C 1
ATOM 1932 O O . HIS B 1 106 ? -2.281 -5.973 1.723 1 96.38 106 HIS B O 1
ATOM 1938 N N . VAL B 1 107 ? -0.109 -6.246 1.969 1 95.75 107 VAL B N 1
ATOM 1939 C CA . VAL B 1 107 ? 0.332 -5.227 1.024 1 95.75 107 VAL B CA 1
ATOM 1940 C C . VAL B 1 107 ? 1.754 -5.531 0.56 1 95.75 107 VAL B C 1
ATOM 1942 O O . VAL B 1 107 ? 2.557 -6.078 1.319 1 95.75 107 VAL B O 1
ATOM 1945 N N . PRO B 1 108 ? 2.092 -5.148 -0.712 1 96 108 PRO B N 1
ATOM 1946 C CA . PRO B 1 108 ? 3.49 -5.324 -1.115 1 96 108 PRO B CA 1
ATOM 1947 C C . PRO B 1 108 ? 4.461 -4.539 -0.237 1 96 108 PRO B C 1
ATOM 1949 O O . PRO B 1 108 ? 4.164 -3.41 0.16 1 96 108 PRO B O 1
ATOM 1952 N N . GLU B 1 109 ? 5.598 -5.102 0.014 1 93.62 109 GLU B N 1
ATOM 1953 C CA . GLU B 1 109 ? 6.594 -4.516 0.905 1 93.62 109 GLU B CA 1
ATOM 1954 C C . GLU B 1 109 ? 7.059 -3.154 0.396 1 93.62 109 GLU B C 1
ATOM 1956 O O . GLU B 1 109 ? 7.266 -2.227 1.183 1 93.62 109 GLU B O 1
ATOM 1961 N N . ILE B 1 110 ? 7.121 -2.967 -0.876 1 91.94 110 ILE B N 1
ATOM 1962 C CA . ILE B 1 110 ? 7.676 -1.762 -1.481 1 91.94 110 ILE B CA 1
ATOM 1963 C C . ILE B 1 110 ? 6.754 -0.576 -1.212 1 91.94 110 ILE B C 1
ATOM 1965 O O . ILE B 1 110 ? 7.176 0.58 -1.304 1 91.94 110 ILE B O 1
ATOM 1969 N N . LEU B 1 111 ? 5.484 -0.849 -0.887 1 93.31 111 LEU B N 1
ATOM 1970 C CA . LEU B 1 111 ? 4.52 0.212 -0.624 1 93.31 111 LEU B CA 1
ATOM 1971 C C . LEU B 1 111 ? 4.59 0.665 0.831 1 93.31 111 LEU B C 1
ATOM 1973 O O . LEU B 1 111 ? 3.988 1.675 1.201 1 93.31 111 LEU B O 1
ATOM 1977 N N . ARG B 1 112 ? 5.336 0.009 1.595 1 93.56 112 ARG B N 1
ATOM 1978 C CA . ARG B 1 112 ? 5.398 0.323 3.02 1 93.56 112 ARG B CA 1
ATOM 1979 C C . ARG B 1 112 ? 6.516 1.317 3.312 1 93.56 112 ARG B C 1
ATOM 1981 O O . ARG B 1 112 ? 7.664 1.104 2.916 1 93.56 112 ARG B O 1
ATOM 1988 N N . SER B 1 113 ? 6.137 2.344 4.043 1 93.44 113 SER B N 1
ATOM 1989 C CA . SER B 1 113 ? 7.168 3.24 4.547 1 93.44 113 SER B CA 1
ATOM 1990 C C . SER B 1 113 ? 8.023 2.557 5.609 1 93.44 113 SER B C 1
ATOM 1992 O O . SER B 1 113 ? 7.496 1.892 6.504 1 93.44 113 SER B O 1
ATOM 1994 N N . GLN B 1 114 ? 9.258 2.77 5.449 1 90.69 114 GLN B N 1
ATOM 1995 C CA . GLN B 1 114 ? 10.203 2.143 6.367 1 90.69 114 GLN B CA 1
ATOM 1996 C C . GLN B 1 114 ? 10.383 2.977 7.629 1 90.69 114 GLN B C 1
ATOM 1998 O O . GLN B 1 114 ? 10.391 4.207 7.57 1 90.69 114 GLN B O 1
ATOM 2003 N N . CYS B 1 115 ? 10.648 2.275 8.68 1 91.5 115 CYS B N 1
ATOM 2004 C CA . CYS B 1 115 ? 10.742 2.916 9.984 1 91.5 115 CYS B CA 1
ATOM 2005 C C . CYS B 1 115 ? 11.844 3.975 10 1 91.5 115 CYS B C 1
ATOM 2007 O O . CYS B 1 115 ? 11.641 5.082 10.5 1 91.5 115 CYS B O 1
ATOM 2009 N N . ASP B 1 116 ? 12.977 3.676 9.445 1 95.06 116 ASP B N 1
ATOM 2010 C CA . ASP B 1 116 ? 14.094 4.621 9.453 1 95.06 116 ASP B CA 1
ATOM 2011 C C . ASP B 1 116 ? 13.742 5.887 8.672 1 95.06 116 ASP B C 1
ATOM 2013 O O . ASP B 1 116 ? 14.117 6.992 9.07 1 95.06 116 ASP B O 1
ATOM 2017 N N . ASP B 1 117 ? 13.062 5.691 7.609 1 95.62 117 ASP B N 1
ATOM 2018 C CA . ASP B 1 117 ? 12.648 6.84 6.812 1 95.62 117 ASP B CA 1
ATOM 2019 C C . ASP B 1 117 ? 11.633 7.691 7.57 1 95.62 117 ASP B C 1
ATOM 2021 O O . ASP B 1 117 ? 11.656 8.922 7.48 1 95.62 117 ASP B O 1
ATOM 2025 N N . ILE B 1 118 ? 10.781 7.035 8.281 1 97.06 118 ILE B N 1
ATOM 2026 C CA . ILE B 1 118 ? 9.773 7.734 9.07 1 97.06 118 ILE B CA 1
ATOM 2027 C C . ILE B 1 118 ? 10.445 8.555 10.164 1 97.06 118 ILE B C 1
ATOM 2029 O O . ILE B 1 118 ? 10.094 9.719 10.383 1 97.06 118 ILE B O 1
ATOM 2033 N N . LYS B 1 119 ? 11.398 8 10.805 1 97.56 119 LYS B N 1
ATOM 2034 C CA . LYS B 1 119 ? 12.141 8.703 11.844 1 97.56 119 LYS B CA 1
ATOM 2035 C C . LYS B 1 119 ? 12.844 9.938 11.281 1 97.56 119 LYS B C 1
ATOM 2037 O O . LYS B 1 119 ? 12.844 11 11.906 1 97.56 119 LYS B O 1
ATOM 2042 N N . GLU B 1 120 ? 13.445 9.75 10.156 1 97.44 120 GLU B N 1
ATOM 2043 C CA . GLU B 1 120 ? 14.094 10.883 9.492 1 97.44 120 GLU B CA 1
ATOM 2044 C C . GLU B 1 120 ? 13.086 11.984 9.164 1 97.44 120 GLU B C 1
ATOM 2046 O O . GLU B 1 120 ? 13.383 13.172 9.32 1 97.44 120 GLU B O 1
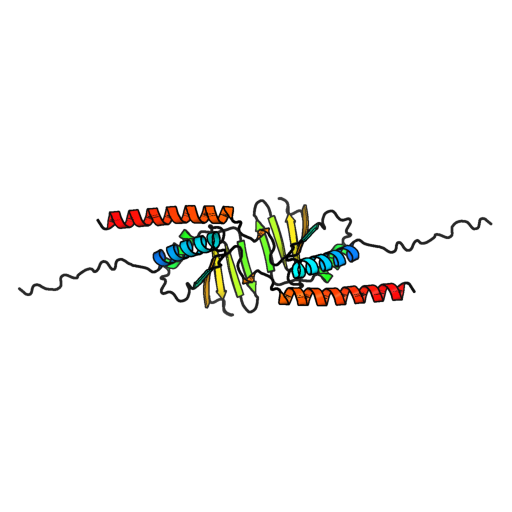ATOM 2051 N N . GLY B 1 121 ? 11.922 11.555 8.672 1 96.94 121 GLY B N 1
ATOM 2052 C CA . GLY B 1 121 ? 10.867 12.516 8.383 1 96.94 121 GLY B CA 1
ATOM 2053 C C . GLY B 1 121 ? 10.406 13.273 9.609 1 96.94 121 GLY B C 1
ATOM 2054 O O . GLY B 1 121 ? 10.219 14.492 9.555 1 96.94 121 GLY B O 1
ATOM 2055 N N . LEU B 1 122 ? 10.273 12.586 10.711 1 97.69 122 LEU B N 1
ATOM 2056 C CA . LEU B 1 122 ? 9.867 13.227 11.953 1 97.69 122 LEU B CA 1
ATOM 2057 C C . LEU B 1 122 ? 10.898 14.258 12.391 1 97.69 122 LEU B C 1
ATOM 2059 O O . LEU B 1 122 ? 10.531 15.367 12.797 1 97.69 122 LEU B O 1
ATOM 2063 N N . ALA B 1 123 ? 12.109 13.891 12.336 1 97.94 123 ALA B N 1
ATOM 2064 C CA . ALA B 1 123 ? 13.18 14.805 12.719 1 97.94 123 ALA B CA 1
ATOM 2065 C C . ALA B 1 123 ? 13.164 16.062 11.859 1 97.94 123 ALA B C 1
ATOM 2067 O O . ALA B 1 123 ? 13.281 17.172 12.375 1 97.94 123 ALA B O 1
ATOM 2068 N N . ALA B 1 124 ? 13.047 15.906 10.594 1 97.44 124 ALA B N 1
ATOM 2069 C CA . ALA B 1 124 ? 13 17.031 9.664 1 97.44 124 ALA B CA 1
ATOM 2070 C C . ALA B 1 124 ? 11.812 17.938 9.961 1 97.44 124 ALA B C 1
ATOM 2072 O O . ALA B 1 124 ? 11.961 19.156 10.031 1 97.44 124 ALA B O 1
ATOM 2073 N N . MET B 1 125 ? 10.672 17.328 10.156 1 96.88 125 MET B N 1
ATOM 2074 C CA . MET B 1 125 ? 9.461 18.094 10.438 1 96.88 125 MET B CA 1
ATOM 2075 C C . MET B 1 125 ? 9.594 18.859 11.75 1 96.88 125 MET B C 1
ATOM 2077 O O . MET B 1 125 ? 9.188 20.016 11.828 1 96.88 125 MET B O 1
ATOM 2081 N N . THR B 1 126 ? 10.125 18.234 12.711 1 96.94 126 THR B N 1
ATOM 2082 C CA . THR B 1 126 ? 10.336 18.875 14.008 1 96.94 126 THR B CA 1
ATOM 2083 C C . THR B 1 126 ? 11.219 20.109 13.859 1 96.94 126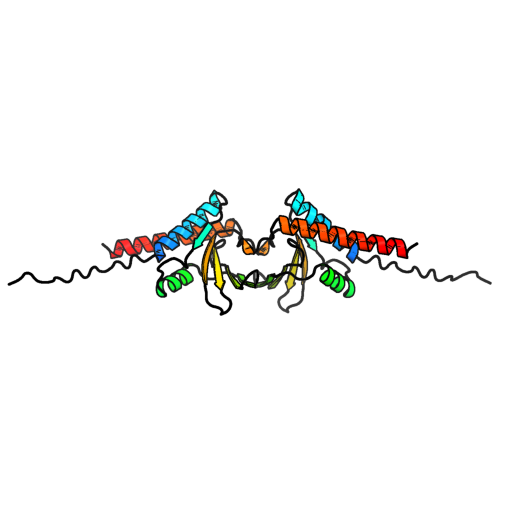 THR B C 1
ATOM 2085 O O . THR B 1 126 ? 10.922 21.172 14.414 1 96.94 126 THR B O 1
ATOM 2088 N N . THR B 1 127 ? 12.227 20 13.078 1 96.5 127 THR B N 1
ATOM 2089 C CA . THR B 1 127 ? 13.164 21.094 12.844 1 96.5 127 THR B CA 1
ATOM 2090 C C . THR B 1 127 ? 12.469 22.25 12.133 1 96.5 127 THR B C 1
ATOM 2092 O O . THR B 1 127 ? 12.617 23.406 12.531 1 96.5 127 THR B O 1
ATOM 2095 N N . ILE B 1 128 ? 11.711 21.922 11.164 1 94.88 128 ILE B N 1
ATOM 2096 C CA . ILE B 1 128 ? 11.039 22.938 10.359 1 94.88 128 ILE B CA 1
ATOM 2097 C C . ILE B 1 128 ? 10.016 23.688 11.219 1 94.88 128 ILE B C 1
ATOM 2099 O O . ILE B 1 128 ? 9.945 24.922 11.188 1 94.88 128 ILE B O 1
ATOM 2103 N N . LEU B 1 129 ? 9.227 23 12.023 1 94.38 129 LEU B N 1
ATOM 2104 C CA . LEU B 1 129 ? 8.188 23.609 12.836 1 94.38 129 LEU B CA 1
ATOM 2105 C C . LEU B 1 129 ? 8.797 24.453 13.953 1 94.38 129 LEU B C 1
ATOM 2107 O O . LEU B 1 129 ? 8.242 25.484 14.336 1 94.38 129 LEU B O 1
ATOM 2111 N N . ALA B 1 130 ? 9.922 24.031 14.445 1 93.31 130 ALA B N 1
ATOM 2112 C CA . ALA B 1 130 ? 10.617 24.781 15.477 1 93.31 130 ALA B CA 1
ATOM 2113 C C . ALA B 1 130 ? 11.156 26.109 14.922 1 93.31 130 ALA B C 1
ATOM 2115 O O . ALA B 1 130 ? 11.109 27.141 15.594 1 93.31 130 ALA B O 1
ATOM 2116 N N . MET B 1 131 ? 11.648 26.047 13.75 1 91.12 131 MET B N 1
ATOM 2117 C CA . MET B 1 131 ? 12.203 27.234 13.117 1 91.12 131 MET B CA 1
ATOM 2118 C C . MET B 1 131 ? 11.109 28.266 12.828 1 91.12 131 MET B C 1
ATOM 2120 O O . MET B 1 131 ? 11.336 29.469 12.938 1 91.12 131 MET B O 1
ATOM 2124 N N . GLU B 1 132 ? 9.953 27.781 12.469 1 86.25 132 GLU B N 1
ATOM 2125 C CA . GLU B 1 132 ? 8.836 28.672 12.188 1 86.25 132 GLU B CA 1
ATOM 2126 C C . GLU B 1 132 ? 8.328 29.344 13.453 1 86.25 132 GLU B C 1
ATOM 2128 O O . GLU B 1 132 ? 7.824 30.469 13.406 1 86.25 132 GLU B O 1
ATOM 2133 N N . GLU B 1 133 ? 8.32 28.672 14.578 1 83.62 133 GLU B N 1
ATOM 2134 C CA . GLU B 1 133 ? 7.887 29.234 15.852 1 83.62 133 GLU B CA 1
ATOM 2135 C C . GLU B 1 133 ? 8.852 30.312 16.344 1 83.62 133 GLU B C 1
ATOM 2137 O O . GLU B 1 133 ? 8.422 31.312 16.938 1 83.62 133 GLU B O 1
ATOM 2142 N N . ASP B 1 134 ? 10.062 30.094 16.109 1 83.44 134 ASP B N 1
ATOM 2143 C CA . ASP B 1 134 ? 11.07 31.078 16.5 1 83.44 134 ASP B CA 1
ATOM 2144 C C . ASP B 1 134 ? 10.93 32.375 15.664 1 83.44 134 ASP B C 1
ATOM 2146 O O . ASP B 1 134 ? 11.086 33.469 16.188 1 83.44 134 ASP B O 1
ATOM 2150 N N . ASN B 1 135 ? 10.617 32.125 14.453 1 77.5 135 ASN B N 1
ATOM 2151 C CA . ASN B 1 135 ? 10.453 33.281 13.578 1 77.5 135 ASN B CA 1
ATOM 2152 C C . ASN B 1 135 ? 9.211 34.094 13.938 1 77.5 135 ASN B C 1
ATOM 2154 O O . ASN B 1 135 ? 9.203 35.312 13.812 1 77.5 135 ASN B O 1
ATOM 2158 N N . ASN B 1 136 ? 8.148 33.438 14.414 1 73.25 136 ASN B N 1
ATOM 2159 C CA . ASN B 1 136 ? 6.926 34.125 14.812 1 73.25 136 ASN B CA 1
ATOM 2160 C C . ASN B 1 136 ? 7.098 34.844 16.141 1 73.25 136 ASN B C 1
ATOM 2162 O O . ASN B 1 136 ? 6.527 35.906 16.344 1 73.25 136 ASN B O 1
ATOM 2166 N N . GLU B 1 137 ? 7.777 34.312 17.062 1 71.88 137 GLU B N 1
ATOM 2167 C CA . GLU B 1 137 ? 8.062 34.938 18.328 1 71.88 137 GLU B CA 1
ATOM 2168 C C . GLU B 1 137 ? 8.914 36.188 18.141 1 71.88 137 GLU B C 1
ATOM 2170 O O . GLU B 1 137 ? 8.68 37.219 18.766 1 71.88 137 GLU B O 1
ATOM 2175 N N . ASP B 1 138 ? 9.867 36.094 17.312 1 68.19 138 ASP B N 1
ATOM 2176 C CA . ASP B 1 138 ? 10.734 37.25 17.047 1 68.19 138 ASP B CA 1
ATOM 2177 C C . ASP B 1 138 ? 9.953 38.375 16.359 1 68.19 138 ASP B C 1
ATOM 2179 O O . ASP B 1 138 ? 10.234 39.562 16.578 1 68.19 138 ASP B O 1
ATOM 2183 N N . ALA B 1 139 ? 8.977 38.094 15.586 1 62.75 139 ALA B N 1
ATOM 2184 C CA . ALA B 1 139 ? 8.203 39.094 14.883 1 62.75 139 ALA B CA 1
ATOM 2185 C C . ALA B 1 139 ? 7.223 39.781 15.828 1 62.75 139 ALA B C 1
ATOM 2187 O O . ALA B 1 139 ? 6.727 40.875 15.523 1 62.75 139 ALA B O 1
ATOM 2188 N N . ASN B 1 140 ? 6.758 39.062 16.828 1 59.38 140 ASN B N 1
ATOM 2189 C CA . ASN B 1 140 ? 5.801 39.625 17.781 1 59.38 140 ASN B CA 1
ATOM 2190 C C . ASN B 1 140 ? 6.5 40.406 18.875 1 59.38 140 ASN B C 1
ATOM 2192 O O . ASN B 1 140 ? 5.844 40.969 19.766 1 59.38 140 ASN B O 1
ATOM 2196 N N . THR B 1 141 ? 7.766 40.312 18.953 1 55.31 141 THR B N 1
ATOM 2197 C CA . THR B 1 141 ? 8.5 41.156 19.906 1 55.31 141 THR B CA 1
ATOM 2198 C C . THR B 1 141 ? 9 42.438 19.219 1 55.31 141 THR B C 1
ATOM 2200 O O . THR B 1 141 ? 9.461 42.375 18.078 1 55.31 141 THR B O 1
#

pLDDT: mean 87.48, std 17.78, range [31.8, 98.69]

Solvent-accessible surface area (backbone atoms only — not comparable to full-atom values): 15826 Å² total; per-residue (Å²): 132,81,90,69,81,71,75,73,71,64,70,66,70,79,76,57,65,51,64,63,48,54,51,49,50,52,50,36,51,49,39,30,74,78,70,64,43,68,38,76,44,70,52,60,83,45,92,64,49,74,66,45,53,53,49,48,47,61,70,41,45,67,43,78,48,74,48,72,38,72,75,98,45,45,35,38,42,30,36,23,56,31,46,31,37,31,41,40,36,33,30,47,98,81,72,43,75,77,37,36,31,42,35,30,34,47,52,66,69,87,66,43,40,49,68,70,52,27,52,52,32,49,53,52,50,53,52,54,56,52,53,54,52,53,54,51,54,55,69,75,99,132,83,90,65,80,72,76,74,71,66,72,68,70,76,76,57,67,51,62,63,48,54,50,48,52,52,51,37,52,49,38,29,72,77,69,66,43,68,39,76,44,70,53,60,84,44,92,65,50,73,66,44,52,52,49,48,46,62,71,41,46,66,43,77,48,75,46,73,38,71,76,97,45,43,33,38,40,30,35,24,55,31,46,33,36,31,42,40,36,33,32,47,98,81,70,43,76,76,37,35,32,41,37,32,35,47,52,66,70,87,66,43,42,48,68,70,50,28,53,52,32,50,54,53,50,52,53,53,57,52,53,53,51,52,53,50,53,58,67,74,96

InterPro domains:
  IPR006894 HupH hydrogenase expression protein, C-terminal [PF04809] (17-130)
  IPR038527 HupH, C-terminal domain superfamily [G3DSA:3.30.1370.140] (13-112)

Organism: NCBI:txid111769

Foldseek 3Di:
DPPDCPPPVPVVPCPDCQVVVVVVLVVQQVCCVPPVDKDKDWPPPDPADPVSVVVNCVVFAFDDDWDWDQDVFIWIWTHTPDQQWIWIFTADPVRHTPTIMIIGHNDDPVPDDDPVVVVVVVVVVVVVVVVVVVVVVVVVD/DPPDCPPPVPVVPCPDCQVVVVVVLVVQQVCCVPPVDKDKDWPPPGPADPVSVVVNCVVFAFDDDWDWDQDVFIWIWTHTPDQQWIWIFTADPVRHTPTIMIIGHNDDPVPDDDPVVVVVVVVVVVVVVVVVVVVVVVVVD